Protein AF-A0A6L8E848-F1 (afdb_monomer)

Mean predicted aligned error: 6.97 Å

Structure (mmCIF, N/CA/C/O backbone):
data_AF-A0A6L8E848-F1
#
_entry.id   AF-A0A6L8E848-F1
#
loop_
_atom_site.group_PDB
_atom_site.id
_atom_site.type_symbol
_atom_site.label_atom_id
_atom_site.label_alt_id
_atom_site.label_comp_id
_atom_site.label_asym_id
_atom_site.label_entity_id
_atom_site.label_seq_id
_atom_site.pdbx_PDB_ins_code
_atom_site.Cartn_x
_atom_site.Cartn_y
_atom_site.Cartn_z
_atom_site.occupancy
_atom_site.B_iso_or_equiv
_atom_site.auth_seq_id
_atom_site.auth_comp_id
_atom_site.auth_asym_id
_atom_site.auth_atom_id
_atom_site.pdbx_PDB_model_num
ATOM 1 N N . MET A 1 1 ? 10.007 34.251 -5.064 1.00 36.81 1 MET A N 1
ATOM 2 C CA . MET A 1 1 ? 8.543 34.455 -5.099 1.00 36.81 1 MET A CA 1
ATOM 3 C C . MET A 1 1 ? 8.086 34.410 -3.650 1.00 36.81 1 MET A C 1
ATOM 5 O O . MET A 1 1 ? 8.406 33.433 -2.993 1.00 36.81 1 MET A O 1
ATOM 9 N N . LYS A 1 2 ? 7.537 35.502 -3.109 1.00 34.28 2 LYS A N 1
ATOM 10 C CA . LYS A 1 2 ? 7.170 35.597 -1.685 1.00 34.28 2 LYS A CA 1
ATOM 11 C C . LYS A 1 2 ? 5.889 34.789 -1.448 1.00 34.28 2 LYS A C 1
ATOM 13 O O . LYS A 1 2 ? 4.874 35.119 -2.055 1.00 34.28 2 LYS A O 1
ATOM 18 N N . GLU A 1 3 ? 5.951 33.752 -0.616 1.00 38.53 3 GLU A N 1
ATOM 19 C CA . GLU A 1 3 ? 4.758 33.082 -0.088 1.00 38.53 3 GLU A CA 1
ATOM 20 C C . GLU A 1 3 ? 3.976 34.080 0.772 1.00 38.53 3 GLU A C 1
ATOM 22 O O . GLU A 1 3 ? 4.541 34.763 1.626 1.00 38.53 3 GLU A O 1
ATOM 27 N N . ARG A 1 4 ? 2.682 34.221 0.483 1.00 40.44 4 ARG A N 1
ATOM 28 C CA . ARG A 1 4 ? 1.734 34.913 1.354 1.00 40.44 4 ARG A CA 1
ATOM 29 C C . ARG A 1 4 ? 1.192 33.868 2.321 1.00 40.44 4 ARG A C 1
ATOM 31 O O . ARG A 1 4 ? 0.500 32.959 1.873 1.00 40.44 4 ARG A O 1
ATOM 38 N N . SER A 1 5 ? 1.519 33.993 3.604 1.00 41.81 5 SER A N 1
ATOM 39 C CA . SER A 1 5 ? 0.830 33.256 4.656 1.00 41.81 5 SER A CA 1
ATOM 40 C C . SER A 1 5 ? -0.555 33.872 4.864 1.00 41.81 5 SER A C 1
ATOM 42 O O . SER A 1 5 ? -0.699 35.080 5.056 1.00 41.81 5 SER A O 1
ATOM 44 N N . GLU A 1 6 ? -1.595 33.048 4.755 1.00 49.19 6 GLU A N 1
ATOM 45 C CA . GLU A 1 6 ? -2.942 33.409 5.192 1.00 49.19 6 GLU A CA 1
ATOM 46 C C . GLU A 1 6 ? -3.105 32.932 6.636 1.00 49.19 6 GLU A C 1
ATOM 48 O O . GLU A 1 6 ? -2.953 31.753 6.953 1.00 49.19 6 GLU A O 1
ATOM 53 N N . ILE A 1 7 ? -3.338 33.891 7.530 1.00 41.53 7 ILE A N 1
ATOM 54 C CA . ILE A 1 7 ? -3.380 33.691 8.977 1.00 41.53 7 ILE A CA 1
ATOM 55 C C . ILE A 1 7 ? -4.755 33.110 9.332 1.00 41.53 7 ILE A C 1
ATOM 57 O O . ILE A 1 7 ? -5.768 33.806 9.260 1.00 41.53 7 ILE A O 1
ATOM 61 N N . GLY A 1 8 ? -4.799 31.827 9.698 1.00 43.59 8 GLY A N 1
ATOM 62 C CA . GLY A 1 8 ? -5.998 31.188 10.243 1.00 43.59 8 GLY A CA 1
ATOM 63 C C . GLY A 1 8 ? -6.337 31.705 11.647 1.00 43.59 8 GLY A C 1
ATOM 64 O O . GLY A 1 8 ? -5.464 32.156 12.387 1.00 43.59 8 GLY A O 1
ATOM 65 N N . VAL A 1 9 ? -7.612 31.597 12.033 1.00 50.41 9 VAL A N 1
ATOM 66 C CA . VAL A 1 9 ? -8.251 32.186 13.237 1.00 50.41 9 VAL A CA 1
ATOM 67 C C . VAL A 1 9 ? -7.648 31.730 14.593 1.00 50.41 9 VAL A C 1
ATOM 69 O O . VAL A 1 9 ? -8.060 32.214 15.641 1.00 50.41 9 VAL A O 1
ATOM 72 N N . TYR A 1 10 ? -6.609 30.887 14.599 1.00 52.03 10 TYR A N 1
ATOM 73 C CA . TYR A 1 10 ? -5.884 30.439 15.802 1.00 52.03 10 TYR A CA 1
ATOM 74 C C . TYR A 1 10 ? -4.356 30.655 15.772 1.00 52.03 10 TYR A C 1
ATOM 76 O O . TYR A 1 10 ? -3.646 30.126 16.620 1.00 52.03 10 TYR A O 1
ATOM 84 N N . GLY A 1 11 ? -3.822 31.454 14.841 1.00 47.03 11 GLY A N 1
ATOM 85 C CA . GLY A 1 11 ? -2.427 31.919 14.916 1.00 47.03 11 GLY A CA 1
ATOM 86 C C . GLY A 1 11 ? -1.339 30.864 14.668 1.00 47.03 11 GLY A C 1
ATOM 87 O O . GLY A 1 11 ? -0.171 31.142 14.926 1.00 47.03 11 GLY A O 1
ATOM 88 N N . GLN A 1 12 ? -1.679 29.685 14.142 1.00 54.59 12 GLN A N 1
ATOM 89 C CA . GLN A 1 12 ? -0.697 28.785 13.533 1.00 54.59 12 GLN A CA 1
ATOM 90 C C . GLN A 1 12 ? -0.679 29.006 12.019 1.00 54.59 12 GLN A C 1
ATOM 92 O O . GLN A 1 12 ? -1.714 28.906 11.358 1.00 54.59 12 GLN A O 1
ATOM 97 N N . GLU A 1 13 ? 0.495 29.318 11.467 1.00 58.00 13 GLU A N 1
ATOM 98 C CA . GLU A 1 13 ? 0.706 29.277 10.020 1.00 58.00 13 GLU A CA 1
ATOM 99 C C . GLU A 1 13 ? 0.579 27.819 9.555 1.00 58.00 13 GLU A C 1
ATOM 101 O O . GLU A 1 13 ? 1.427 26.982 9.863 1.00 58.00 13 GLU A O 1
ATOM 106 N N . LEU A 1 14 ? -0.499 27.503 8.831 1.00 64.44 14 LEU A N 1
ATOM 107 C CA . LEU A 1 14 ? -0.654 26.209 8.170 1.00 64.44 14 LEU A CA 1
ATOM 108 C C . LEU A 1 14 ? 0.324 26.155 6.997 1.00 64.44 14 LEU A C 1
ATOM 110 O O . LEU A 1 14 ? 0.123 26.813 5.975 1.00 64.44 14 LEU A O 1
ATOM 114 N N . ASN A 1 15 ? 1.391 25.378 7.147 1.00 74.19 15 ASN A N 1
ATOM 115 C CA . ASN A 1 15 ? 2.318 25.095 6.059 1.00 74.19 15 ASN A CA 1
ATOM 116 C C . ASN A 1 15 ? 1.989 23.732 5.422 1.00 74.19 15 ASN A C 1
ATOM 118 O O . ASN A 1 15 ? 1.151 22.976 5.912 1.00 74.19 15 ASN A O 1
ATOM 122 N N . LYS A 1 16 ? 2.635 23.407 4.298 1.00 76.12 16 LYS A N 1
ATOM 123 C CA . LYS A 1 16 ? 2.377 22.156 3.566 1.00 76.12 16 LYS A CA 1
ATOM 124 C C . LYS A 1 16 ? 2.601 20.903 4.424 1.00 76.12 16 LYS A C 1
ATOM 126 O O . LYS A 1 16 ? 1.888 19.921 4.250 1.00 76.12 16 LYS A O 1
ATOM 131 N N . GLU A 1 17 ? 3.575 20.921 5.329 1.00 81.50 17 GLU A N 1
ATOM 132 C CA . GLU A 1 17 ? 3.859 19.781 6.207 1.00 81.50 17 GLU A CA 1
ATOM 133 C C . GLU A 1 17 ? 2.752 19.583 7.247 1.00 81.50 17 GLU A C 1
ATOM 135 O O . GLU A 1 17 ? 2.444 18.446 7.594 1.00 81.50 17 GLU A O 1
ATOM 140 N N . SER A 1 18 ? 2.097 20.666 7.681 1.00 81.75 18 SER A N 1
ATOM 141 C CA . SER A 1 18 ? 0.935 20.625 8.579 1.00 81.75 18 SER A CA 1
ATOM 142 C C . SER A 1 18 ? -0.294 19.943 7.967 1.00 81.75 18 SER A C 1
ATOM 144 O O . SER A 1 18 ? -1.237 19.646 8.691 1.00 81.75 18 SER A O 1
ATOM 146 N N . LEU A 1 19 ? -0.309 19.717 6.648 1.00 81.69 19 LEU A N 1
ATOM 147 C CA . LEU A 1 19 ? -1.409 19.064 5.931 1.00 81.69 19 LEU A CA 1
ATOM 148 C C . LEU A 1 19 ? -1.176 17.566 5.684 1.00 81.69 19 LEU A C 1
ATOM 150 O O . LEU A 1 19 ? -2.075 16.897 5.173 1.00 81.69 19 LEU A O 1
ATOM 154 N N . LEU A 1 20 ? 0.019 17.052 5.996 1.00 86.81 20 LEU A N 1
ATOM 155 C CA . LEU A 1 20 ? 0.339 15.633 5.867 1.00 86.81 20 LEU A CA 1
ATOM 156 C C . LEU A 1 20 ? -0.092 14.883 7.129 1.00 86.81 20 LEU A C 1
ATOM 158 O O . LEU A 1 20 ? 0.319 15.248 8.235 1.00 86.81 20 LEU A O 1
ATOM 162 N N . ARG A 1 21 ? -0.825 13.778 6.953 1.00 90.25 21 ARG A N 1
ATOM 163 C CA . ARG A 1 21 ? -1.021 12.790 8.027 1.00 90.25 21 ARG A CA 1
ATOM 164 C C . ARG A 1 21 ? 0.320 12.207 8.459 1.00 90.25 21 ARG A C 1
ATOM 166 O O . ARG A 1 21 ? 1.298 12.231 7.704 1.00 90.25 21 ARG A O 1
ATOM 173 N N . HIS A 1 22 ? 0.374 11.617 9.649 1.00 90.75 22 HIS A N 1
ATOM 174 C CA . HIS A 1 22 ? 1.591 10.974 10.143 1.00 90.75 22 HIS A CA 1
ATOM 175 C C . HIS A 1 22 ? 2.123 9.915 9.173 1.00 90.75 22 HIS A C 1
ATOM 177 O O . HIS A 1 22 ? 3.322 9.903 8.883 1.00 90.75 22 HIS A O 1
ATOM 183 N N . CYS A 1 23 ? 1.240 9.094 8.599 1.00 91.81 23 CYS A N 1
ATOM 184 C CA . CYS A 1 23 ? 1.626 8.091 7.611 1.00 91.81 23 CYS A CA 1
ATOM 185 C C . CYS A 1 23 ? 2.136 8.697 6.299 1.00 91.81 23 CYS A C 1
ATOM 187 O O . CYS A 1 23 ? 2.913 8.052 5.609 1.00 91.81 23 CYS A O 1
ATOM 189 N N . GLU A 1 24 ? 1.769 9.925 5.939 1.00 92.19 24 GLU A N 1
ATOM 190 C CA . GLU A 1 24 ? 2.130 10.517 4.647 1.00 92.19 24 GLU A CA 1
ATOM 191 C C . GLU A 1 24 ? 3.543 11.104 4.639 1.00 92.19 24 GLU A C 1
ATOM 193 O O . GLU A 1 24 ? 4.150 11.208 3.573 1.00 92.19 24 GLU A O 1
ATOM 198 N N . LYS A 1 25 ? 4.099 11.436 5.806 1.00 90.69 25 LYS A N 1
ATOM 199 C CA . LYS A 1 25 ? 5.442 12.015 5.939 1.00 90.69 25 LYS A CA 1
ATOM 200 C C . LYS A 1 25 ? 6.527 11.080 5.381 1.00 90.69 25 LYS A C 1
ATOM 202 O O . LYS A 1 25 ? 6.398 9.855 5.375 1.00 90.69 25 LYS A O 1
ATOM 207 N N . ARG A 1 26 ? 7.609 11.677 4.878 1.00 90.06 26 ARG A N 1
ATOM 208 C CA . ARG A 1 26 ? 8.808 10.997 4.371 1.00 90.06 26 ARG A CA 1
ATOM 209 C C . ARG A 1 26 ? 9.358 10.011 5.397 1.00 90.06 26 ARG A C 1
ATOM 211 O O . ARG A 1 26 ? 9.517 10.342 6.569 1.00 90.06 26 ARG A O 1
ATOM 218 N N . THR A 1 27 ? 9.759 8.849 4.899 1.00 88.00 27 THR A N 1
ATOM 219 C CA . THR A 1 27 ? 10.473 7.812 5.649 1.00 88.00 27 THR A CA 1
ATOM 220 C C . THR A 1 27 ? 11.892 7.652 5.094 1.00 88.00 27 THR A C 1
ATOM 222 O O . THR A 1 27 ? 12.275 8.314 4.125 1.00 88.00 27 THR A O 1
ATOM 225 N N . GLU A 1 28 ? 12.696 6.754 5.668 1.00 84.62 28 GLU A N 1
ATOM 226 C CA . GLU A 1 28 ? 14.007 6.407 5.096 1.00 84.62 28 GLU A CA 1
ATOM 227 C C . GLU A 1 28 ? 13.884 5.851 3.661 1.00 84.62 28 GLU A C 1
ATOM 229 O O . GLU A 1 28 ? 14.776 6.014 2.820 1.00 84.62 28 GLU A O 1
ATOM 234 N N . HIS A 1 29 ? 12.761 5.196 3.365 1.00 83.62 29 HIS A N 1
ATOM 235 C CA . HIS A 1 29 ? 12.588 4.415 2.147 1.00 83.62 29 HIS A CA 1
ATOM 236 C C . HIS A 1 29 ? 11.758 5.121 1.074 1.00 83.62 29 HIS A C 1
ATOM 238 O O . HIS A 1 29 ? 11.720 4.654 -0.064 1.00 83.62 29 HIS A O 1
ATOM 244 N N . ARG A 1 30 ? 11.124 6.261 1.380 1.00 87.06 30 ARG A N 1
ATOM 245 C CA . ARG A 1 30 ? 10.352 7.031 0.396 1.00 87.06 30 ARG A CA 1
ATOM 246 C C . ARG A 1 30 ? 10.147 8.493 0.789 1.00 87.06 30 ARG A C 1
ATOM 248 O O . ARG A 1 30 ? 10.173 8.855 1.957 1.00 87.06 30 ARG A O 1
ATOM 255 N N . ASN A 1 31 ? 9.877 9.327 -0.214 1.00 87.69 31 ASN A N 1
ATOM 256 C CA . ASN A 1 31 ? 9.445 10.712 -0.010 1.00 87.69 31 ASN A CA 1
ATOM 257 C C . ASN A 1 31 ? 8.019 10.782 0.569 1.00 87.69 31 ASN A C 1
ATOM 259 O O . ASN A 1 31 ? 7.331 9.758 0.670 1.00 87.69 31 ASN A O 1
ATOM 263 N N . ASP A 1 32 ? 7.576 12.002 0.885 1.00 89.12 32 ASP A N 1
ATOM 264 C CA . ASP A 1 32 ? 6.195 12.274 1.286 1.00 89.12 32 ASP A CA 1
ATOM 265 C C . ASP A 1 32 ? 5.198 11.682 0.275 1.00 89.12 32 ASP A C 1
ATOM 267 O O . ASP A 1 32 ? 5.407 11.730 -0.946 1.00 89.12 32 ASP A O 1
ATOM 271 N N . ALA A 1 33 ? 4.113 11.115 0.792 1.00 88.56 33 ALA A N 1
ATOM 272 C CA . ALA A 1 33 ? 2.948 10.745 0.011 1.00 88.56 33 ALA A CA 1
ATOM 273 C C . ALA A 1 33 ? 2.148 11.994 -0.393 1.00 88.56 33 ALA A C 1
ATOM 275 O O . ALA A 1 33 ? 2.407 13.116 0.052 1.00 88.56 33 ALA A O 1
ATOM 276 N N . CYS A 1 34 ? 1.183 11.818 -1.293 1.00 82.50 34 CYS A N 1
ATOM 277 C CA . CYS A 1 34 ? 0.270 12.904 -1.629 1.00 82.50 34 CYS A CA 1
ATOM 278 C C . CYS A 1 34 ? -0.698 13.148 -0.467 1.00 82.50 34 CYS A C 1
ATOM 280 O O . CYS A 1 34 ? -1.299 12.200 0.022 1.00 82.50 34 CYS A O 1
ATOM 282 N N . MET A 1 35 ? -0.882 14.418 -0.095 1.00 80.00 35 MET A N 1
ATOM 283 C CA . MET A 1 35 ? -1.849 14.830 0.928 1.00 80.00 35 MET A CA 1
ATOM 284 C C . MET A 1 35 ? -3.262 14.385 0.539 1.00 80.00 35 MET A C 1
ATOM 286 O O . MET A 1 35 ? -3.718 14.658 -0.581 1.00 80.00 35 MET A O 1
ATOM 290 N N . LEU A 1 36 ? -3.963 13.749 1.477 1.00 77.56 36 LEU A N 1
ATOM 291 C CA . LEU A 1 36 ? -5.362 13.359 1.305 1.00 77.56 36 LEU A CA 1
ATOM 292 C C . LEU A 1 36 ? -6.312 14.569 1.346 1.00 77.56 36 LEU A C 1
ATOM 294 O O . LEU A 1 36 ? -7.307 14.609 0.619 1.00 77.56 36 LEU A O 1
ATOM 298 N N . PHE A 1 37 ? -5.981 15.583 2.155 1.00 68.56 37 PHE A N 1
ATOM 299 C CA . PHE A 1 37 ? -6.799 16.781 2.339 1.00 68.56 37 PHE A CA 1
ATOM 300 C C . PHE A 1 37 ? -6.635 17.775 1.178 1.00 68.56 37 PHE A C 1
ATOM 302 O O . PHE A 1 37 ? -5.543 18.234 0.839 1.00 68.56 37 PHE A O 1
ATOM 309 N N . TRP A 1 38 ? -7.760 18.113 0.547 1.00 59.78 38 TRP A N 1
ATOM 310 C CA . TRP A 1 38 ? -7.825 18.983 -0.625 1.00 59.78 38 TRP A CA 1
ATOM 311 C C . TRP A 1 38 ? -7.730 20.462 -0.224 1.00 59.78 38 TRP A C 1
ATOM 313 O O . TRP A 1 38 ? -8.716 21.054 0.204 1.00 59.78 38 TRP A O 1
ATOM 323 N N . THR A 1 39 ? -6.572 21.091 -0.455 1.00 60.31 39 THR A N 1
ATOM 324 C CA . THR A 1 39 ? -6.419 22.559 -0.327 1.00 60.31 39 THR A CA 1
ATOM 325 C C . THR A 1 39 ? -5.795 23.252 -1.554 1.00 60.31 39 THR A C 1
ATOM 327 O O . THR A 1 39 ? -6.034 24.436 -1.762 1.00 60.31 39 THR A O 1
ATOM 330 N N . LEU A 1 40 ? -5.054 22.548 -2.431 1.00 51.31 40 LEU A N 1
ATOM 331 C CA . LEU A 1 40 ? -4.248 23.159 -3.520 1.00 51.31 40 LEU A CA 1
ATOM 332 C C . LEU A 1 40 ? -4.264 22.410 -4.887 1.00 51.31 40 LEU A C 1
ATOM 334 O O . LEU A 1 40 ? -3.406 21.564 -5.139 1.00 51.31 40 LEU A O 1
ATOM 338 N N . GLY A 1 41 ? -5.208 22.723 -5.788 1.00 57.28 41 GLY A N 1
ATOM 339 C CA . GLY A 1 41 ? -5.125 22.417 -7.239 1.00 57.28 41 GLY A CA 1
ATOM 340 C C . GLY A 1 41 ? -5.108 20.940 -7.706 1.00 57.28 41 GLY A C 1
ATOM 341 O O . GLY A 1 41 ? -5.169 20.006 -6.925 1.00 57.28 41 GLY A O 1
ATOM 342 N N . GLY A 1 42 ? -5.057 20.706 -9.026 1.00 49.50 42 GLY A N 1
ATOM 343 C CA . GLY A 1 42 ? -5.380 19.423 -9.694 1.00 49.50 42 GLY A CA 1
ATOM 344 C C . GLY A 1 42 ? -4.429 18.218 -9.535 1.00 49.50 42 GLY A C 1
ATOM 345 O O . GLY A 1 42 ? -4.619 17.234 -10.240 1.00 49.50 42 GLY A O 1
ATOM 346 N N . ASN A 1 43 ? -3.439 18.254 -8.638 1.00 54.50 43 ASN A N 1
ATOM 347 C CA . ASN A 1 43 ? -2.482 17.153 -8.398 1.00 54.50 43 ASN A CA 1
ATOM 348 C C . ASN A 1 43 ? -2.863 16.309 -7.163 1.00 54.50 43 ASN A C 1
ATOM 350 O O . ASN A 1 43 ? -2.022 16.015 -6.315 1.00 54.50 43 ASN A O 1
ATOM 354 N N . GLN A 1 44 ? -4.145 15.976 -7.007 1.00 60.50 44 GLN A N 1
ATOM 355 C CA . GLN A 1 44 ? -4.673 15.548 -5.711 1.00 60.50 44 GLN A CA 1
ATOM 356 C C . GLN A 1 44 ? -5.418 14.225 -5.749 1.00 60.50 44 GLN A C 1
ATOM 358 O O . GLN A 1 44 ? -6.492 14.108 -6.340 1.00 60.50 44 GLN A O 1
ATOM 363 N N . VAL A 1 45 ? -4.883 13.275 -4.983 1.00 67.81 45 VAL A N 1
ATOM 364 C CA . VAL A 1 45 ? -5.564 12.038 -4.594 1.00 67.81 45 VAL A CA 1
ATOM 365 C C . VAL A 1 45 ? -6.859 12.312 -3.827 1.00 67.81 45 VAL A C 1
ATOM 367 O O . VAL A 1 45 ? -7.771 11.502 -3.913 1.00 67.81 45 VAL A O 1
ATOM 370 N N . GLY A 1 46 ? -7.000 13.471 -3.169 1.00 75.56 46 GLY A N 1
ATOM 371 C CA . GLY A 1 46 ? -8.184 13.829 -2.379 1.00 75.56 46 GLY A CA 1
ATOM 372 C C . GLY A 1 46 ? -9.512 13.770 -3.146 1.00 75.56 46 GLY A C 1
ATOM 373 O O . GLY A 1 46 ? -10.506 13.297 -2.604 1.00 75.56 46 GLY A O 1
ATOM 374 N N . LYS A 1 47 ? -9.552 14.156 -4.433 1.00 78.56 47 LYS A N 1
ATOM 375 C CA . LYS A 1 47 ? -10.777 14.005 -5.249 1.00 78.56 47 LYS A CA 1
ATOM 376 C C . LYS A 1 47 ? -11.119 12.540 -5.505 1.00 78.56 47 LYS A C 1
ATOM 378 O O . LYS A 1 47 ? -12.280 12.157 -5.382 1.00 78.56 47 LYS A O 1
ATOM 383 N N . SER A 1 48 ? -10.115 11.734 -5.846 1.00 80.50 48 SER A N 1
ATOM 384 C CA . SER A 1 48 ? -10.285 10.295 -6.056 1.00 80.50 48 SER A CA 1
ATOM 385 C C . SER A 1 48 ? -10.655 9.582 -4.757 1.00 80.50 48 SER A C 1
ATOM 387 O O . SER A 1 48 ? -11.530 8.724 -4.781 1.00 80.50 48 SER A O 1
ATOM 389 N N . ALA A 1 49 ? -10.071 9.986 -3.626 1.00 85.81 49 ALA A N 1
ATOM 390 C CA . ALA A 1 49 ? -10.404 9.480 -2.300 1.00 85.81 49 ALA A CA 1
ATOM 391 C C . ALA A 1 49 ? -11.857 9.804 -1.935 1.00 85.81 49 ALA A C 1
ATOM 393 O O . ALA A 1 49 ? -12.616 8.889 -1.649 1.00 85.81 49 ALA A O 1
ATOM 394 N N . ILE A 1 50 ? -12.293 11.066 -2.072 1.00 86.31 50 ILE A N 1
ATOM 395 C CA . ILE A 1 50 ? -13.698 11.458 -1.857 1.00 86.31 50 ILE A CA 1
ATOM 396 C C . ILE A 1 50 ? -14.636 10.650 -2.759 1.00 86.31 50 ILE A C 1
ATOM 398 O O . ILE A 1 50 ? -15.700 10.223 -2.313 1.00 86.31 50 ILE A O 1
ATOM 402 N N . ASN A 1 51 ? -14.264 10.441 -4.024 1.00 88.31 51 ASN A N 1
ATOM 403 C CA . ASN A 1 51 ? -15.056 9.630 -4.942 1.00 88.31 51 ASN A CA 1
ATOM 404 C C . ASN A 1 51 ? -15.122 8.159 -4.497 1.00 88.31 51 ASN A C 1
ATOM 406 O O . ASN A 1 51 ? -16.201 7.575 -4.524 1.00 88.31 51 ASN A O 1
ATOM 410 N N . GLY A 1 52 ? -14.002 7.574 -4.067 1.00 90.50 52 GLY A N 1
ATOM 411 C CA . GLY A 1 52 ? -13.951 6.221 -3.513 1.00 90.50 52 GLY A CA 1
ATOM 412 C C . GLY A 1 52 ? -14.793 6.096 -2.245 1.00 90.50 52 GLY A C 1
ATOM 413 O O . GLY A 1 52 ? -15.602 5.186 -2.127 1.00 90.50 52 GLY A O 1
ATOM 414 N N . TRP A 1 53 ? -14.710 7.062 -1.335 1.00 91.75 53 TRP A N 1
ATOM 415 C CA . TRP A 1 53 ? -15.526 7.076 -0.126 1.00 91.75 53 TRP A CA 1
ATOM 416 C C . TRP A 1 53 ? -17.013 7.159 -0.448 1.00 91.75 53 TRP A C 1
ATOM 418 O O . TRP A 1 53 ? -17.778 6.321 0.006 1.00 91.75 53 TRP A O 1
ATOM 428 N N . LYS A 1 54 ? -17.428 8.122 -1.276 1.00 94.19 54 LYS A N 1
ATOM 429 C CA . LYS A 1 54 ? -18.847 8.340 -1.591 1.00 94.19 54 LYS A CA 1
ATOM 430 C C . LYS A 1 54 ? -19.489 7.199 -2.367 1.00 94.19 54 LYS A C 1
ATOM 432 O O . LYS A 1 54 ? -20.668 6.942 -2.160 1.00 94.19 54 LYS A O 1
ATOM 437 N N . ASN A 1 55 ? -18.746 6.562 -3.268 1.00 95.50 55 ASN A N 1
ATOM 438 C CA . ASN A 1 55 ? -19.321 5.594 -4.202 1.00 95.50 55 ASN A CA 1
ATOM 439 C C . ASN A 1 55 ? -18.936 4.140 -3.901 1.00 95.50 55 ASN A C 1
ATOM 441 O O . ASN A 1 55 ? -19.536 3.245 -4.485 1.00 95.50 55 ASN A O 1
ATOM 445 N N . VAL A 1 56 ? -17.950 3.895 -3.031 1.00 92.94 56 VAL A N 1
ATOM 446 C CA . VAL A 1 56 ? -17.497 2.542 -2.666 1.00 92.94 56 VAL A CA 1
ATOM 447 C C . VAL A 1 56 ? -17.631 2.301 -1.167 1.00 92.94 56 VAL A C 1
ATOM 449 O O . VAL A 1 56 ? -18.281 1.337 -0.790 1.00 92.94 56 VAL A O 1
ATOM 452 N N . LEU A 1 57 ? -17.072 3.159 -0.304 1.00 94.69 57 LEU A N 1
ATOM 453 C CA . LEU A 1 57 ? -17.057 2.870 1.141 1.00 94.69 57 LEU A CA 1
ATOM 454 C C . LEU A 1 57 ? -18.396 3.164 1.820 1.00 94.69 57 LEU A C 1
ATOM 456 O O . LEU A 1 57 ? -19.000 2.266 2.384 1.00 94.69 57 LEU A O 1
ATOM 460 N N . ILE A 1 58 ? -18.889 4.403 1.726 1.00 96.06 58 ILE A N 1
ATOM 461 C CA . ILE A 1 58 ? -20.124 4.853 2.388 1.00 96.06 58 ILE A CA 1
ATOM 462 C C . ILE A 1 58 ? -21.332 3.974 2.028 1.00 96.06 58 ILE A C 1
ATOM 464 O O . ILE A 1 58 ? -22.071 3.622 2.943 1.00 96.06 58 ILE A O 1
ATOM 468 N N . PRO A 1 59 ? -21.553 3.577 0.757 1.00 97.44 59 PRO A N 1
ATOM 469 C CA . PRO A 1 59 ? -22.688 2.719 0.420 1.00 97.44 59 PRO A CA 1
ATOM 470 C C . PRO A 1 59 ? -22.646 1.327 1.063 1.00 97.44 59 PRO A C 1
ATOM 472 O O . PRO A 1 59 ? -23.690 0.696 1.153 1.00 97.44 59 PRO A O 1
ATOM 475 N N . ASN A 1 60 ? -21.468 0.858 1.485 1.00 96.44 60 ASN A N 1
ATOM 476 C CA . ASN A 1 60 ? -21.251 -0.487 2.022 1.00 96.44 60 ASN A CA 1
ATOM 477 C C . ASN A 1 60 ? -20.706 -0.450 3.462 1.00 96.44 60 ASN A C 1
ATOM 479 O O . ASN A 1 60 ? -20.149 -1.441 3.922 1.00 96.44 60 ASN A O 1
ATOM 483 N N . ILE A 1 61 ? -20.817 0.689 4.159 1.00 95.19 61 ILE A N 1
ATOM 484 C CA . ILE A 1 61 ? -20.119 0.948 5.431 1.00 95.19 61 ILE A CA 1
ATOM 485 C C . ILE A 1 61 ? -20.487 -0.046 6.539 1.00 95.19 61 ILE A C 1
ATOM 487 O O . ILE A 1 61 ? -19.651 -0.349 7.378 1.00 95.19 61 ILE A O 1
ATOM 491 N N . ASP A 1 62 ? -21.705 -0.590 6.502 1.00 94.19 62 ASP A N 1
ATOM 492 C CA . ASP A 1 62 ? -22.186 -1.579 7.471 1.00 94.19 62 ASP A CA 1
ATOM 493 C C . ASP A 1 62 ? -21.790 -3.028 7.102 1.00 94.19 62 ASP A C 1
ATOM 495 O O . ASP A 1 62 ? -21.973 -3.945 7.901 1.00 94.19 62 ASP A O 1
ATOM 499 N N . GLU A 1 63 ? -21.261 -3.259 5.893 1.00 94.94 63 GLU A N 1
ATOM 500 C CA . GLU A 1 63 ? -20.923 -4.592 5.359 1.00 94.94 63 GLU A CA 1
ATOM 501 C C . GLU A 1 63 ? -19.409 -4.852 5.265 1.00 94.94 63 GLU A C 1
ATOM 503 O O . GLU A 1 63 ? -18.975 -5.996 5.099 1.00 94.94 63 GLU A O 1
ATOM 508 N N . ILE A 1 64 ? -18.591 -3.804 5.372 1.00 97.19 64 ILE A N 1
ATOM 509 C CA . ILE A 1 64 ? -17.130 -3.870 5.259 1.00 97.19 64 ILE A CA 1
ATOM 510 C C . ILE A 1 64 ? -16.468 -3.520 6.591 1.00 97.19 64 ILE A C 1
ATOM 512 O O . ILE A 1 64 ? -16.989 -2.720 7.355 1.00 97.19 64 ILE A O 1
ATOM 516 N N . GLY A 1 65 ? -15.296 -4.095 6.849 1.00 97.62 65 GLY A N 1
ATOM 517 C CA . GLY A 1 65 ? -14.397 -3.619 7.900 1.00 97.62 65 GLY A CA 1
ATOM 518 C C . GLY A 1 65 ? -13.399 -2.624 7.316 1.00 97.62 65 GLY A C 1
ATOM 519 O O . GLY A 1 65 ? -12.756 -2.916 6.305 1.00 97.62 65 GLY A O 1
ATOM 520 N N . ILE A 1 66 ? -13.243 -1.453 7.922 1.00 97.12 66 ILE A N 1
ATOM 521 C CA . ILE A 1 66 ? -12.287 -0.435 7.484 1.00 97.12 66 ILE A CA 1
ATOM 522 C C . ILE A 1 66 ? -11.107 -0.405 8.447 1.00 97.12 66 ILE A C 1
ATOM 524 O O . ILE A 1 66 ? -11.172 0.105 9.564 1.00 97.12 66 ILE A O 1
ATOM 528 N N . TRP A 1 67 ? -9.972 -0.903 7.975 1.00 97.31 67 TRP A N 1
ATOM 529 C CA . TRP A 1 67 ? -8.725 -0.839 8.719 1.00 97.31 67 TRP A CA 1
ATOM 530 C C . TRP A 1 67 ? -8.083 0.559 8.604 1.00 97.31 67 TRP A C 1
ATOM 532 O O . TRP A 1 67 ? -8.054 1.120 7.502 1.00 97.31 67 TRP A O 1
ATOM 542 N N . PRO A 1 68 ? -7.513 1.131 9.684 1.00 96.31 68 PRO A N 1
ATOM 543 C CA . PRO A 1 68 ? -7.414 0.607 11.055 1.00 96.31 68 PRO A CA 1
ATOM 544 C C . PRO A 1 68 ? -8.527 1.108 12.001 1.00 96.31 68 PRO A C 1
ATOM 546 O O . PRO A 1 68 ? -8.365 1.060 13.218 1.00 96.31 68 PRO A O 1
ATOM 549 N N . PHE A 1 69 ? -9.618 1.660 11.468 1.00 95.81 69 PHE A N 1
ATOM 550 C CA . PHE A 1 69 ? -10.659 2.324 12.262 1.00 95.81 69 PHE A CA 1
ATOM 551 C C . PHE A 1 69 ? -11.522 1.332 13.046 1.00 95.81 69 PHE A C 1
ATOM 553 O O . PHE A 1 69 ? -11.827 1.566 14.213 1.00 95.81 69 PHE A O 1
ATOM 560 N N . ASP A 1 70 ? -11.849 0.200 12.426 1.00 96.00 70 ASP A N 1
ATOM 561 C CA . ASP A 1 70 ? -12.713 -0.829 13.013 1.00 96.00 70 ASP A CA 1
ATOM 562 C C . ASP A 1 70 ? -11.929 -1.893 13.810 1.00 96.00 70 ASP A C 1
ATOM 564 O O . ASP A 1 70 ? -12.507 -2.855 14.311 1.00 96.00 70 ASP A O 1
ATOM 568 N N . GLY A 1 71 ? -10.609 -1.726 13.950 1.00 95.19 71 GLY A N 1
ATOM 569 C CA . GLY A 1 71 ? -9.735 -2.618 14.715 1.00 95.19 71 GLY A CA 1
ATOM 570 C C . GLY A 1 71 ? -8.490 -3.074 13.953 1.00 95.19 71 GLY A C 1
ATOM 571 O O . GLY A 1 71 ? -8.200 -2.621 12.842 1.00 95.19 71 GLY A O 1
ATOM 572 N N . ASN A 1 72 ? -7.736 -3.982 14.578 1.00 95.31 72 ASN A N 1
ATOM 573 C CA . ASN A 1 72 ? -6.591 -4.637 13.941 1.00 95.31 72 ASN A CA 1
ATOM 574 C C . ASN A 1 72 ? -7.057 -5.689 12.919 1.00 95.31 72 ASN A C 1
ATOM 576 O O . ASN A 1 72 ? -8.198 -6.151 12.952 1.00 95.31 72 ASN A O 1
ATOM 580 N N . LEU A 1 73 ? -6.170 -6.113 12.017 1.00 96.38 73 LEU A N 1
ATOM 581 C CA . LEU A 1 73 ? -6.516 -7.082 10.977 1.00 96.38 73 LEU A CA 1
ATOM 582 C C . LEU A 1 73 ? -7.026 -8.422 11.527 1.00 96.38 73 LEU A C 1
ATOM 584 O O . LEU A 1 73 ? -7.900 -9.018 10.906 1.00 96.38 73 LEU A O 1
ATOM 588 N N . ALA A 1 74 ? -6.521 -8.906 12.667 1.00 94.94 74 ALA A N 1
ATOM 589 C CA . ALA A 1 74 ? -6.965 -10.183 13.232 1.00 94.94 74 ALA A CA 1
ATOM 590 C C . ALA A 1 74 ? -8.437 -10.130 13.681 1.00 94.94 74 ALA A C 1
ATOM 592 O O . ALA A 1 74 ? -9.211 -11.052 13.395 1.00 94.94 74 ALA A O 1
ATOM 593 N N . ASP A 1 75 ? -8.834 -9.027 14.316 1.00 95.31 75 ASP A N 1
ATOM 594 C CA . ASP A 1 75 ? -10.223 -8.761 14.684 1.00 95.31 75 ASP A CA 1
ATOM 595 C C . ASP A 1 75 ? -11.088 -8.615 13.427 1.00 95.31 75 ASP A C 1
ATOM 597 O O . ASP A 1 75 ? -12.163 -9.211 13.335 1.00 95.31 75 ASP A O 1
ATOM 601 N N . LEU A 1 76 ? -10.602 -7.892 12.416 1.00 97.12 76 LEU A N 1
ATOM 602 C CA . LEU A 1 76 ? -11.353 -7.673 11.182 1.00 97.12 76 LEU A CA 1
ATOM 603 C C . LEU A 1 76 ? -11.570 -8.965 10.385 1.00 97.12 76 LEU A C 1
ATOM 605 O O . LEU A 1 76 ? -12.689 -9.211 9.938 1.00 97.12 76 LEU A O 1
ATOM 609 N N . PHE A 1 77 ? -10.556 -9.828 10.259 1.00 95.88 77 PHE A N 1
ATOM 610 C CA . PHE A 1 77 ? -10.689 -11.126 9.581 1.00 95.88 77 PHE A CA 1
ATOM 611 C C . PHE A 1 77 ? -11.707 -12.047 10.254 1.00 95.88 77 PHE A C 1
ATOM 613 O O . PHE A 1 77 ? -12.296 -12.900 9.591 1.00 95.88 77 PHE A O 1
ATOM 620 N N . SER A 1 78 ? -11.914 -11.886 11.561 1.00 95.69 78 SER A N 1
ATOM 621 C CA . SER A 1 78 ? -12.864 -12.698 12.321 1.00 95.69 78 SER A CA 1
ATOM 622 C C . SER A 1 78 ? -14.310 -12.219 12.165 1.00 95.69 78 SER A C 1
ATOM 624 O O . SER A 1 78 ? -15.231 -13.015 12.336 1.00 95.69 78 SER A O 1
ATOM 626 N N . ASN A 1 79 ? -14.511 -10.937 11.847 1.00 95.56 79 ASN A N 1
ATOM 627 C CA . ASN A 1 79 ? -15.818 -10.280 11.934 1.00 95.56 79 ASN A CA 1
ATOM 628 C C . ASN A 1 79 ? -16.353 -9.757 10.593 1.00 95.56 79 ASN A C 1
ATOM 630 O O . ASN A 1 79 ? -17.550 -9.497 10.487 1.00 95.56 79 ASN A O 1
ATOM 634 N N . HIS A 1 80 ? -15.509 -9.626 9.567 1.00 96.56 80 HIS A N 1
ATOM 635 C CA . HIS A 1 80 ? -15.892 -9.055 8.278 1.00 96.56 80 HIS A CA 1
ATOM 636 C C . HIS A 1 80 ? -15.495 -9.956 7.108 1.00 96.56 80 HIS A C 1
ATOM 638 O O . HIS A 1 80 ? -14.395 -10.502 7.048 1.00 96.56 80 HIS A O 1
ATOM 644 N N . HIS A 1 81 ? -16.386 -10.062 6.120 1.00 94.44 81 HIS A N 1
ATOM 645 C CA . HIS A 1 81 ? -16.114 -10.783 4.871 1.00 94.44 81 HI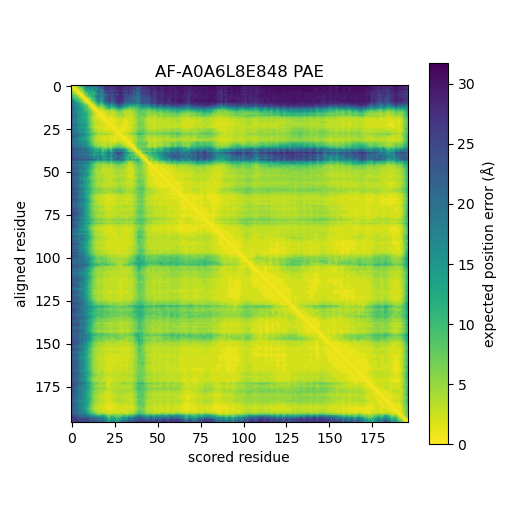S A CA 1
ATOM 646 C C . HIS A 1 81 ? -15.291 -9.964 3.871 1.00 94.44 81 HIS A C 1
ATOM 648 O O . HIS A 1 81 ? -14.632 -10.530 3.000 1.00 94.44 81 HIS A O 1
ATOM 654 N N . CYS A 1 82 ? -15.334 -8.636 3.979 1.00 96.69 82 CYS A N 1
ATOM 655 C CA . CYS A 1 82 ? -14.573 -7.719 3.147 1.00 96.69 82 CYS A CA 1
ATOM 656 C C . CYS A 1 82 ? -13.902 -6.680 4.040 1.00 96.69 82 CYS A C 1
ATOM 658 O O . CYS A 1 82 ? -14.554 -6.075 4.889 1.00 96.69 82 CYS A O 1
ATOM 660 N N . ILE A 1 83 ? -12.601 -6.486 3.843 1.00 97.38 83 ILE A N 1
ATOM 661 C CA . ILE A 1 83 ? -11.800 -5.525 4.595 1.00 97.38 83 ILE A CA 1
ATOM 662 C C . ILE A 1 83 ? -11.179 -4.552 3.605 1.00 97.38 83 ILE A C 1
ATOM 664 O O . ILE A 1 83 ? -10.603 -4.960 2.594 1.00 97.38 83 ILE A O 1
ATOM 668 N N . VAL A 1 84 ? -11.281 -3.265 3.910 1.00 96.81 84 VAL A N 1
ATOM 669 C CA . VAL A 1 84 ? -10.659 -2.194 3.140 1.00 96.81 84 VAL A CA 1
ATOM 670 C C . VAL A 1 84 ? -9.516 -1.604 3.951 1.00 96.81 84 VAL A C 1
ATOM 672 O O . VAL A 1 84 ? -9.692 -1.224 5.105 1.00 96.81 84 VAL A O 1
ATOM 675 N N . ALA A 1 85 ? -8.349 -1.495 3.322 1.00 96.00 85 ALA A N 1
ATOM 676 C CA . ALA A 1 85 ? -7.164 -0.873 3.895 1.00 96.00 85 ALA A CA 1
ATOM 677 C C . ALA A 1 85 ? -6.509 0.067 2.875 1.00 96.00 85 ALA A C 1
ATOM 679 O O . ALA A 1 85 ? -6.541 -0.178 1.664 1.00 96.00 85 ALA A O 1
ATOM 680 N N . GLU A 1 86 ? -5.896 1.146 3.359 1.00 93.94 86 GLU A N 1
ATOM 681 C CA . GLU A 1 86 ? -5.145 2.066 2.508 1.00 93.94 86 GLU A CA 1
ATOM 682 C C . GLU A 1 86 ? -3.799 1.451 2.100 1.00 93.94 86 GLU A C 1
ATOM 684 O O . GLU A 1 86 ? -3.048 0.935 2.928 1.00 93.94 86 GLU A O 1
ATOM 689 N N . THR A 1 87 ? -3.459 1.552 0.814 1.00 93.12 87 THR A N 1
ATOM 690 C CA . THR A 1 87 ? -2.144 1.168 0.289 1.00 93.12 87 THR A CA 1
ATOM 691 C C . THR A 1 87 ? -1.515 2.338 -0.457 1.00 93.12 87 THR A C 1
ATOM 693 O O . THR A 1 87 ? -2.207 3.155 -1.068 1.00 93.12 87 THR A O 1
ATOM 696 N N . TYR A 1 88 ? -0.184 2.420 -0.431 1.00 92.00 88 TYR A N 1
ATOM 697 C CA . TYR A 1 88 ? 0.556 3.456 -1.141 1.00 92.00 88 TYR A CA 1
ATOM 698 C C . TYR A 1 88 ? 1.671 2.836 -1.990 1.00 92.00 88 TYR A C 1
ATOM 700 O O . TYR A 1 88 ? 2.552 2.177 -1.432 1.00 92.00 88 TYR A O 1
ATOM 708 N N . PRO A 1 89 ? 1.713 3.074 -3.319 1.00 91.00 89 PRO A N 1
ATOM 709 C CA . PRO A 1 89 ? 2.725 2.470 -4.185 1.00 91.00 89 PRO A CA 1
ATOM 710 C C . PRO A 1 89 ? 4.161 2.777 -3.755 1.00 91.00 89 PRO A C 1
ATOM 712 O O . PRO A 1 89 ? 5.027 1.916 -3.849 1.00 91.00 89 PRO A O 1
ATOM 715 N N . GLY A 1 90 ? 4.418 3.983 -3.234 1.00 91.44 90 GLY A N 1
ATOM 716 C CA . GLY A 1 90 ? 5.741 4.344 -2.723 1.00 91.44 90 GLY A CA 1
ATOM 717 C C . GLY A 1 90 ? 6.204 3.450 -1.570 1.00 91.44 90 GLY A C 1
ATOM 718 O O . GLY A 1 90 ? 7.383 3.108 -1.517 1.00 91.44 90 GLY A O 1
ATOM 719 N N . GLU A 1 91 ? 5.282 3.051 -0.692 1.00 93.50 91 GLU A N 1
ATOM 720 C CA . GLU A 1 91 ? 5.558 2.112 0.400 1.00 93.50 91 GLU A CA 1
ATOM 721 C C . GLU A 1 91 ? 5.690 0.681 -0.137 1.00 93.50 91 GLU A C 1
ATOM 723 O O . GLU A 1 91 ? 6.652 -0.022 0.167 1.00 93.50 91 GLU A O 1
ATOM 728 N N . ALA A 1 92 ? 4.792 0.285 -1.042 1.00 95.69 92 ALA A N 1
ATOM 729 C CA . ALA A 1 92 ? 4.820 -1.031 -1.667 1.00 95.69 92 ALA A CA 1
ATOM 730 C C . ALA A 1 92 ? 6.150 -1.316 -2.386 1.00 95.69 92 ALA A C 1
ATOM 732 O O . ALA A 1 92 ? 6.709 -2.401 -2.249 1.00 95.69 92 ALA A O 1
ATOM 733 N N . TYR A 1 93 ? 6.717 -0.340 -3.102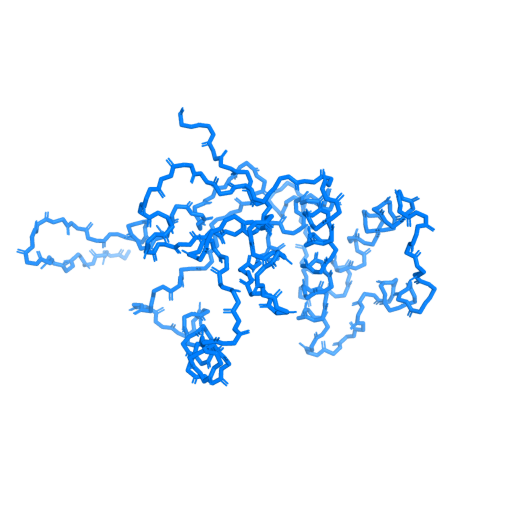 1.00 95.69 93 TYR A N 1
ATOM 734 C CA . TYR A 1 93 ? 8.026 -0.515 -3.739 1.00 95.69 93 TYR A CA 1
ATOM 735 C C . TYR A 1 93 ? 9.131 -0.820 -2.723 1.00 95.69 93 TYR A C 1
ATOM 737 O O . TYR A 1 93 ? 9.969 -1.683 -2.980 1.00 95.69 93 TYR A O 1
ATOM 745 N N . SER A 1 94 ? 9.117 -0.134 -1.576 1.00 93.88 94 SER A N 1
ATOM 746 C CA . SER A 1 94 ? 10.067 -0.364 -0.485 1.00 93.88 94 SER A CA 1
ATOM 747 C C . SER A 1 94 ? 9.945 -1.790 0.057 1.00 93.88 94 SER A C 1
ATOM 749 O O . SER A 1 94 ? 10.949 -2.490 0.181 1.00 93.88 94 SER A O 1
ATOM 751 N N . HIS A 1 95 ? 8.718 -2.269 0.285 1.00 95.06 95 HIS A N 1
ATOM 752 C CA . HIS A 1 95 ? 8.468 -3.639 0.745 1.00 95.06 95 HIS A CA 1
ATOM 753 C C . HIS A 1 95 ? 8.985 -4.704 -0.227 1.00 95.06 95 HIS A C 1
ATOM 755 O O . HIS A 1 95 ? 9.480 -5.742 0.208 1.00 95.06 95 HIS A O 1
ATOM 761 N N . LEU A 1 96 ? 8.927 -4.422 -1.530 1.00 95.94 96 LEU A N 1
ATOM 762 C CA . LEU A 1 96 ? 9.450 -5.287 -2.591 1.00 95.94 96 LEU A CA 1
ATOM 763 C C . LEU A 1 96 ? 10.971 -5.151 -2.795 1.00 95.94 96 LEU A C 1
ATOM 765 O O . LEU A 1 96 ? 11.533 -5.797 -3.676 1.00 95.94 96 LEU A O 1
ATOM 769 N N . GLY A 1 97 ? 11.652 -4.307 -2.012 1.00 94.75 97 GLY A N 1
ATOM 770 C CA . GLY A 1 97 ? 13.092 -4.067 -2.119 1.00 94.75 97 GLY A CA 1
ATOM 771 C C . GLY A 1 97 ? 13.501 -3.217 -3.325 1.00 94.75 97 GLY A C 1
ATOM 772 O O . GLY A 1 97 ? 14.690 -3.125 -3.636 1.00 94.75 97 GLY A O 1
ATOM 773 N N . ILE A 1 98 ? 12.545 -2.584 -4.012 1.00 95.81 98 ILE A N 1
ATOM 774 C CA . ILE A 1 98 ? 12.833 -1.690 -5.133 1.00 95.81 98 ILE A CA 1
ATOM 775 C C . ILE A 1 98 ? 13.487 -0.418 -4.569 1.00 95.81 98 ILE A C 1
ATOM 777 O O . ILE A 1 98 ? 12.929 0.229 -3.679 1.00 95.81 98 ILE A O 1
ATOM 781 N N . PRO A 1 99 ? 14.657 -0.007 -5.087 1.00 92.38 99 PRO A N 1
ATOM 782 C CA . PRO A 1 99 ? 15.391 1.124 -4.546 1.00 92.38 99 PRO A CA 1
ATOM 783 C C . PRO A 1 99 ? 14.602 2.428 -4.726 1.00 92.38 99 PRO A C 1
ATOM 785 O O . PRO A 1 99 ? 13.980 2.647 -5.776 1.00 92.38 99 PRO A O 1
ATOM 788 N N . PRO A 1 100 ? 14.663 3.348 -3.751 1.00 87.56 100 PRO A N 1
ATOM 789 C CA . PRO A 1 100 ? 13.969 4.615 -3.867 1.00 87.56 100 PRO A CA 1
ATOM 790 C C . PRO A 1 100 ? 14.584 5.468 -4.980 1.00 87.56 100 PRO A C 1
ATOM 792 O O . PRO A 1 100 ? 15.794 5.453 -5.224 1.00 87.56 100 PRO A O 1
ATOM 795 N N . LYS A 1 101 ? 13.735 6.249 -5.656 1.00 84.88 101 LYS A N 1
ATOM 796 C CA . LYS A 1 101 ? 14.097 7.016 -6.864 1.00 84.88 101 LYS A CA 1
ATOM 797 C C . LYS A 1 101 ? 15.210 8.047 -6.642 1.00 84.88 101 LYS A C 1
ATOM 799 O O . LYS A 1 101 ? 15.864 8.446 -7.600 1.00 84.88 101 LYS A O 1
ATOM 804 N N . ASN A 1 102 ? 15.406 8.495 -5.400 1.00 80.81 102 ASN A N 1
ATOM 805 C CA . ASN A 1 102 ? 16.487 9.402 -5.009 1.00 80.81 102 ASN A CA 1
ATOM 806 C C . ASN A 1 102 ? 17.853 8.700 -4.895 1.00 80.81 102 ASN A C 1
ATOM 808 O O . ASN A 1 102 ? 18.870 9.370 -5.033 1.00 80.81 102 ASN A O 1
ATOM 812 N N . LYS A 1 103 ? 17.888 7.380 -4.660 1.00 84.31 103 LYS A N 1
ATOM 813 C CA . LYS A 1 103 ? 19.119 6.573 -4.635 1.00 84.31 103 LYS A CA 1
ATOM 814 C C . LYS A 1 103 ? 19.448 6.027 -6.022 1.00 84.31 103 LYS A C 1
ATOM 816 O O . LYS A 1 103 ? 20.595 6.100 -6.451 1.00 84.31 103 LYS A O 1
ATOM 821 N N . ILE A 1 104 ? 18.447 5.497 -6.730 1.00 87.19 104 ILE A N 1
ATOM 822 C CA . ILE A 1 104 ? 18.609 4.963 -8.089 1.00 87.19 104 ILE A CA 1
ATOM 823 C C . ILE A 1 104 ? 17.526 5.564 -8.993 1.00 87.19 104 ILE A C 1
ATOM 825 O O . ILE A 1 104 ? 16.344 5.293 -8.780 1.00 87.19 104 ILE A O 1
ATOM 829 N N . PRO A 1 105 ? 17.886 6.370 -10.012 1.00 87.94 105 PRO A N 1
ATOM 830 C CA . PRO A 1 105 ? 16.901 6.996 -10.885 1.00 87.94 105 PRO A CA 1
ATOM 831 C C . PRO A 1 105 ? 16.146 5.979 -11.751 1.00 87.94 105 PRO A C 1
ATOM 833 O O . PRO A 1 105 ? 16.690 5.397 -12.688 1.00 87.94 105 PRO A O 1
ATOM 836 N N . TRP A 1 106 ? 14.848 5.831 -11.499 1.00 93.31 106 TRP A N 1
ATOM 837 C CA . TRP A 1 106 ? 13.913 5.120 -12.370 1.00 93.31 106 TRP A CA 1
ATOM 838 C C . TRP A 1 106 ? 12.545 5.813 -12.354 1.00 93.31 106 TRP A C 1
ATOM 840 O O . TRP A 1 106 ? 12.233 6.619 -11.474 1.00 93.31 106 TRP A O 1
ATOM 850 N N . SER A 1 107 ? 11.712 5.536 -13.358 1.00 92.38 107 SER A N 1
ATOM 851 C CA . SER A 1 107 ? 10.380 6.136 -13.457 1.00 92.38 107 SER A CA 1
ATOM 852 C C . SER A 1 107 ? 9.340 5.116 -13.879 1.00 92.38 107 SER A C 1
ATOM 854 O O . SER A 1 107 ? 9.398 4.608 -14.996 1.00 92.38 107 SER A O 1
ATOM 856 N N . LYS A 1 108 ? 8.345 4.901 -13.013 1.00 91.25 108 LYS A N 1
ATOM 857 C CA . LYS A 1 108 ? 7.149 4.096 -13.298 1.00 91.25 108 LYS A CA 1
ATOM 858 C C . LYS A 1 108 ? 6.366 4.563 -14.527 1.00 91.25 108 LYS A C 1
ATOM 860 O O . LYS A 1 108 ? 5.711 3.755 -15.167 1.00 91.25 108 LYS A O 1
ATOM 865 N N . ARG A 1 109 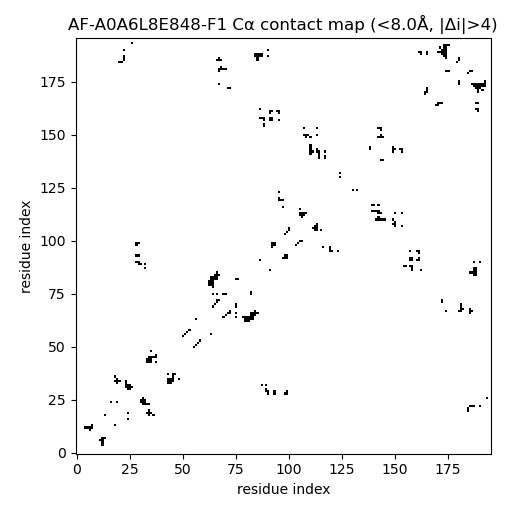? 6.503 5.839 -14.914 1.00 92.38 109 ARG A N 1
ATOM 866 C CA . ARG A 1 109 ? 5.896 6.416 -16.128 1.00 92.38 109 ARG A CA 1
ATOM 867 C C . ARG A 1 109 ? 6.518 5.890 -17.417 1.00 92.38 109 ARG A C 1
ATOM 869 O O . ARG A 1 109 ? 5.938 6.016 -18.486 1.00 92.38 109 ARG A O 1
ATOM 876 N N . LYS A 1 110 ? 7.732 5.340 -17.338 1.00 93.94 110 LYS A N 1
ATOM 877 C CA . LYS A 1 110 ? 8.474 4.824 -18.487 1.00 93.94 110 LYS A CA 1
ATOM 878 C C . LYS A 1 110 ? 8.514 3.305 -18.411 1.00 93.94 110 LYS A C 1
ATOM 880 O O . LYS A 1 110 ? 8.931 2.756 -17.394 1.00 93.94 110 LYS A O 1
ATOM 885 N N . ILE A 1 111 ? 8.223 2.634 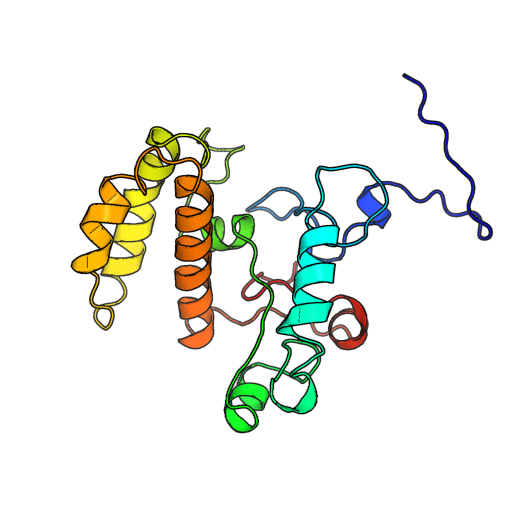-19.524 1.00 95.94 111 ILE A N 1
ATOM 886 C CA . ILE A 1 111 ? 8.320 1.169 -19.637 1.00 95.94 111 ILE A CA 1
ATOM 887 C C . ILE A 1 111 ? 9.689 0.641 -19.179 1.00 95.94 111 ILE A C 1
ATOM 889 O O . ILE A 1 111 ? 9.766 -0.316 -18.418 1.00 95.94 111 ILE A O 1
ATOM 893 N N . LYS A 1 112 ? 10.780 1.334 -19.537 1.00 95.62 112 LYS A N 1
ATOM 894 C CA . LYS A 1 112 ? 12.143 0.998 -19.091 1.00 95.62 112 LYS A CA 1
ATOM 895 C C . LYS A 1 112 ? 12.289 1.040 -17.564 1.00 95.62 112 LYS A C 1
ATOM 897 O O . LYS A 1 112 ? 13.007 0.220 -17.008 1.00 95.62 112 LYS A O 1
ATOM 902 N N . GLY A 1 113 ? 11.622 1.982 -16.896 1.00 95.81 113 GLY A N 1
ATOM 903 C CA . GLY A 1 113 ? 11.637 2.084 -15.439 1.00 95.81 113 GLY A CA 1
ATOM 904 C C . GLY A 1 113 ? 10.824 0.981 -14.765 1.00 95.81 113 GLY A C 1
ATOM 905 O O . GLY A 1 113 ? 11.288 0.432 -13.778 1.00 95.81 113 GLY A O 1
ATOM 906 N N . ARG A 1 114 ? 9.676 0.589 -15.328 1.00 96.56 114 ARG A N 1
ATOM 907 C CA . ARG A 1 114 ? 8.915 -0.574 -14.831 1.00 96.56 114 ARG A CA 1
ATOM 908 C C . ARG A 1 114 ? 9.690 -1.880 -15.022 1.00 96.56 114 ARG A C 1
ATOM 910 O O . ARG A 1 114 ? 9.800 -2.666 -14.091 1.00 96.56 114 ARG A O 1
ATOM 917 N N . ARG A 1 115 ? 10.326 -2.068 -16.186 1.00 96.88 115 ARG A N 1
ATOM 918 C CA . ARG A 1 115 ? 11.200 -3.225 -16.461 1.00 96.88 115 ARG A CA 1
ATOM 919 C C . ARG A 1 115 ? 12.417 -3.292 -15.537 1.00 96.88 115 ARG A C 1
ATOM 921 O O . ARG A 1 115 ? 12.837 -4.380 -15.171 1.00 96.88 115 ARG A O 1
ATOM 928 N N . PHE A 1 116 ? 12.962 -2.145 -15.131 1.00 96.88 116 PHE A N 1
ATOM 929 C CA . PHE A 1 116 ? 14.038 -2.087 -14.138 1.00 96.88 116 PHE A CA 1
ATOM 930 C C . PHE A 1 116 ? 13.626 -2.692 -12.783 1.00 96.88 116 PHE A C 1
ATOM 932 O O . PHE A 1 116 ? 14.460 -3.286 -12.109 1.00 96.88 116 PHE A O 1
ATOM 939 N N . CYS A 1 117 ? 12.351 -2.592 -12.396 1.00 96.88 117 CYS A N 1
ATOM 940 C CA . CYS A 1 117 ? 11.845 -3.140 -11.136 1.00 96.88 117 CYS A CA 1
ATOM 941 C C . CYS A 1 117 ? 11.617 -4.663 -11.165 1.00 96.88 117 CYS A C 1
ATOM 943 O O . CYS A 1 117 ? 11.492 -5.273 -10.106 1.00 96.88 117 CYS A O 1
ATOM 945 N N . VAL A 1 118 ? 11.567 -5.281 -12.350 1.00 96.81 118 VAL A N 1
ATOM 946 C CA . VAL A 1 118 ? 11.199 -6.698 -12.532 1.00 96.81 118 VAL A CA 1
ATOM 947 C C . VAL A 1 118 ? 12.062 -7.662 -11.713 1.00 96.81 118 VAL A C 1
ATOM 949 O O . VAL A 1 118 ? 11.471 -8.498 -11.036 1.00 96.81 118 VAL A O 1
ATOM 952 N N . PRO A 1 119 ? 13.405 -7.545 -11.668 1.00 97.31 119 PRO A N 1
ATOM 953 C CA . PRO A 1 119 ? 14.223 -8.487 -10.902 1.00 97.31 119 PRO A CA 1
ATOM 954 C C . PRO A 1 119 ? 13.898 -8.514 -9.400 1.00 97.31 119 PRO A C 1
ATOM 956 O O . PRO A 1 119 ? 14.003 -9.562 -8.770 1.00 97.31 119 PRO A O 1
ATOM 959 N N . TYR A 1 120 ? 13.475 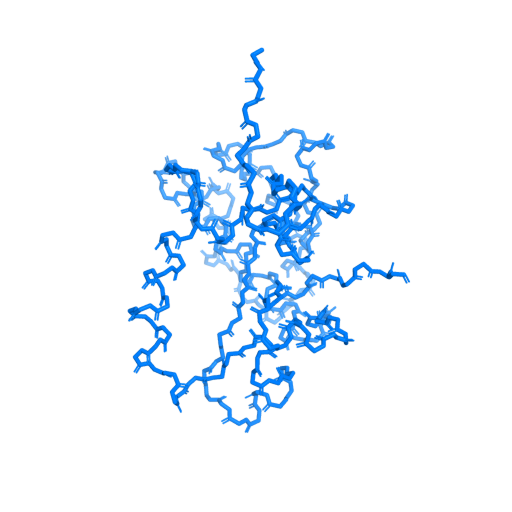-7.384 -8.824 1.00 97.50 120 TYR A N 1
ATOM 960 C CA . TYR A 1 120 ? 13.065 -7.300 -7.417 1.00 97.50 120 TYR A CA 1
ATOM 961 C C . TYR A 1 120 ? 11.746 -8.039 -7.176 1.00 97.50 120 TYR A C 1
ATOM 963 O O . TYR A 1 120 ? 11.603 -8.783 -6.209 1.00 97.50 120 TYR A O 1
ATOM 971 N N . ILE A 1 121 ? 10.803 -7.887 -8.107 1.00 97.06 121 ILE A N 1
ATOM 972 C CA . ILE A 1 121 ? 9.500 -8.549 -8.059 1.00 97.06 121 ILE A CA 1
ATOM 973 C C . ILE A 1 121 ? 9.648 -10.060 -8.294 1.00 97.06 121 ILE A C 1
ATOM 975 O O . ILE A 1 121 ? 9.057 -10.848 -7.566 1.00 97.06 121 ILE A O 1
ATOM 979 N N . GLU A 1 122 ? 10.485 -10.489 -9.242 1.00 96.06 122 GLU A N 1
ATOM 980 C CA . GLU A 1 122 ? 10.780 -11.914 -9.458 1.00 96.06 122 GLU A CA 1
ATOM 981 C C . GLU A 1 122 ? 11.473 -12.543 -8.240 1.00 96.06 122 GLU A C 1
ATOM 983 O O . GLU A 1 122 ? 11.164 -13.674 -7.866 1.00 96.06 122 GLU A O 1
ATOM 988 N N . ALA A 1 123 ? 12.375 -11.813 -7.573 1.00 96.44 123 ALA A N 1
ATOM 989 C CA . ALA A 1 123 ? 12.968 -12.268 -6.318 1.00 96.44 123 ALA A CA 1
ATOM 990 C C . ALA A 1 123 ? 11.917 -12.402 -5.203 1.00 96.44 123 ALA A C 1
ATOM 992 O O . ALA A 1 123 ? 11.973 -13.346 -4.414 1.00 96.44 123 ALA A O 1
ATOM 993 N N . TRP A 1 124 ? 10.941 -11.492 -5.142 1.00 96.56 124 TRP A N 1
ATOM 994 C CA . TRP A 1 124 ? 9.811 -11.601 -4.223 1.00 96.56 124 TRP A CA 1
ATOM 995 C C . TRP A 1 124 ? 8.951 -12.839 -4.537 1.00 96.56 124 TRP A C 1
ATOM 997 O O . TRP A 1 124 ? 8.709 -13.643 -3.636 1.00 96.56 124 TRP A O 1
ATOM 1007 N N . LEU A 1 125 ? 8.573 -13.058 -5.801 1.00 95.31 125 LEU A N 1
ATOM 1008 C CA . LEU A 1 125 ? 7.760 -14.208 -6.231 1.00 95.31 125 LEU A CA 1
ATOM 1009 C C . LEU A 1 125 ? 8.457 -15.540 -5.935 1.00 95.31 125 LEU A C 1
ATOM 1011 O O . LEU A 1 125 ? 7.868 -16.437 -5.339 1.00 95.31 125 LEU A O 1
ATOM 1015 N N . LYS A 1 126 ? 9.758 -15.638 -6.226 1.00 94.00 126 LYS A N 1
ATOM 1016 C CA . LYS A 1 126 ? 10.557 -16.845 -5.966 1.00 94.00 126 LYS A CA 1
ATOM 1017 C C . LYS A 1 126 ? 10.554 -17.277 -4.494 1.00 94.00 126 LYS A C 1
ATOM 1019 O O . LYS A 1 126 ? 10.694 -18.462 -4.205 1.00 94.00 126 LYS A O 1
ATOM 1024 N N . ASN A 1 127 ? 10.401 -16.335 -3.565 1.00 93.81 127 ASN A N 1
ATOM 1025 C CA . ASN A 1 127 ? 10.337 -16.626 -2.131 1.00 93.81 127 ASN A CA 1
ATOM 1026 C C . ASN A 1 127 ? 8.936 -17.077 -1.658 1.00 93.81 127 ASN A C 1
ATOM 1028 O O . ASN A 1 127 ? 8.740 -17.280 -0.459 1.00 93.81 127 ASN A O 1
ATOM 1032 N N . ARG A 1 128 ? 7.963 -17.231 -2.570 1.00 92.81 128 ARG A N 1
ATOM 1033 C CA . ARG A 1 128 ? 6.559 -17.574 -2.288 1.00 92.81 128 ARG A CA 1
ATOM 1034 C C . ARG A 1 128 ? 6.079 -18.689 -3.213 1.00 92.81 128 ARG A C 1
ATOM 1036 O O . ARG A 1 128 ? 5.362 -18.465 -4.180 1.00 92.81 128 ARG A O 1
ATOM 1043 N N . SER A 1 129 ? 6.460 -19.922 -2.885 1.00 87.00 129 SER A N 1
ATOM 1044 C CA . SER A 1 129 ? 6.149 -21.117 -3.687 1.00 87.00 129 SER A CA 1
ATOM 1045 C C . SER A 1 129 ? 4.656 -21.459 -3.784 1.00 87.00 129 SER A C 1
ATOM 1047 O O . SER A 1 129 ? 4.284 -22.335 -4.555 1.00 87.00 129 SER A O 1
ATOM 1049 N N . ASN A 1 130 ? 3.812 -20.829 -2.967 1.00 89.50 130 ASN A N 1
ATOM 1050 C CA . ASN A 1 130 ? 2.359 -20.983 -2.986 1.00 89.50 130 ASN A CA 1
ATOM 1051 C C . ASN A 1 130 ? 1.661 -20.080 -4.018 1.00 89.50 130 ASN A C 1
ATOM 1053 O O . ASN A 1 130 ? 0.454 -20.218 -4.196 1.00 89.50 130 ASN A O 1
ATOM 1057 N N . ILE A 1 131 ? 2.384 -19.164 -4.667 1.00 91.50 131 ILE A N 1
ATOM 1058 C CA . ILE A 1 131 ? 1.836 -18.269 -5.688 1.00 91.50 131 ILE A CA 1
ATOM 1059 C C . ILE A 1 131 ? 2.169 -18.833 -7.069 1.00 91.50 131 ILE A C 1
ATOM 1061 O O . ILE A 1 131 ? 3.333 -19.054 -7.396 1.00 91.50 131 ILE A O 1
ATOM 1065 N N . GLU A 1 132 ? 1.134 -19.051 -7.873 1.00 90.81 132 GLU A N 1
ATOM 1066 C CA . GLU A 1 132 ? 1.258 -19.339 -9.299 1.00 90.81 132 GLU A CA 1
ATOM 1067 C C . GLU A 1 132 ? 1.389 -17.998 -10.037 1.00 90.81 132 GLU A C 1
ATOM 1069 O O . GLU A 1 132 ? 0.554 -17.109 -9.865 1.00 90.81 132 GLU A O 1
ATOM 1074 N N . ASP A 1 133 ? 2.488 -17.804 -10.768 1.00 90.69 133 ASP A N 1
ATOM 1075 C CA . ASP A 1 133 ? 2.858 -16.513 -11.351 1.00 90.69 133 ASP A CA 1
ATOM 1076 C C . ASP A 1 133 ? 3.026 -16.543 -12.877 1.00 90.69 133 ASP A C 1
ATOM 1078 O O . ASP A 1 133 ? 3.333 -15.508 -13.483 1.00 90.69 133 ASP A O 1
ATOM 1082 N N . SER A 1 134 ? 2.805 -17.688 -13.533 1.00 89.19 134 SER A N 1
ATOM 1083 C CA . SER A 1 134 ? 3.110 -17.843 -14.959 1.00 89.19 134 SER A CA 1
ATOM 1084 C C . SER A 1 134 ? 2.319 -16.874 -15.840 1.00 89.19 134 SER A C 1
ATOM 1086 O O . SER A 1 134 ? 2.894 -16.279 -16.760 1.00 89.19 134 SER A O 1
ATOM 1088 N N . ASP A 1 135 ? 1.058 -16.616 -15.488 1.00 88.12 135 ASP A N 1
ATOM 1089 C CA . ASP A 1 135 ? 0.176 -15.689 -16.200 1.00 88.12 135 ASP A CA 1
ATOM 1090 C C . ASP A 1 135 ? 0.633 -14.222 -16.098 1.00 88.12 135 ASP A C 1
ATOM 1092 O O . ASP A 1 135 ? 0.419 -13.422 -17.016 1.00 88.12 135 ASP A O 1
ATOM 1096 N N . VAL A 1 136 ? 1.309 -13.845 -15.007 1.00 90.75 136 VAL A N 1
ATOM 1097 C CA . VAL A 1 136 ? 1.715 -12.451 -14.754 1.00 90.75 136 VAL A CA 1
ATOM 1098 C C . VAL A 1 136 ? 3.160 -12.160 -15.153 1.00 90.75 136 VAL A C 1
ATOM 1100 O O . VAL A 1 136 ? 3.488 -11.007 -15.450 1.00 90.75 136 VAL A O 1
ATOM 1103 N N . LEU A 1 137 ? 4.029 -13.174 -15.241 1.00 92.69 137 LEU A N 1
ATOM 1104 C CA . LEU A 1 137 ? 5.453 -12.995 -15.558 1.00 92.69 137 LEU A CA 1
ATOM 1105 C C . LEU A 1 137 ? 5.684 -12.324 -16.918 1.00 92.69 137 LEU A C 1
ATOM 1107 O O . LEU A 1 137 ? 6.548 -11.452 -17.042 1.00 92.69 137 LEU A O 1
ATOM 1111 N N . ALA A 1 138 ? 4.916 -12.695 -17.946 1.00 93.44 138 ALA A N 1
ATOM 1112 C CA . ALA A 1 138 ? 5.043 -12.085 -19.270 1.00 93.44 138 ALA A CA 1
ATOM 1113 C C . ALA A 1 138 ? 4.653 -10.596 -19.251 1.00 93.44 138 ALA A C 1
ATOM 1115 O O . ALA A 1 138 ? 5.358 -9.755 -19.820 1.00 93.44 138 ALA A O 1
ATOM 1116 N N . ILE A 1 139 ? 3.569 -10.258 -18.546 1.00 95.00 139 ILE A N 1
ATOM 1117 C CA . ILE A 1 139 ? 3.078 -8.883 -18.376 1.00 95.00 139 ILE A CA 1
ATOM 1118 C C . ILE A 1 139 ? 4.114 -8.048 -17.614 1.00 95.00 139 ILE A C 1
ATOM 1120 O O . ILE A 1 139 ? 4.487 -6.952 -18.051 1.00 95.00 139 ILE A O 1
ATOM 1124 N N . LEU A 1 140 ? 4.634 -8.605 -16.519 1.00 95.31 140 LEU A N 1
ATOM 1125 C CA . LEU A 1 140 ? 5.659 -8.004 -15.678 1.00 95.31 140 LEU A CA 1
ATOM 1126 C C . LEU A 1 140 ? 6.939 -7.714 -16.474 1.00 95.31 140 LEU A C 1
ATOM 1128 O O . LEU A 1 140 ? 7.409 -6.576 -16.489 1.00 95.31 140 LEU A O 1
ATOM 1132 N N . ARG A 1 141 ? 7.472 -8.704 -17.204 1.00 95.69 141 ARG A N 1
ATOM 1133 C CA . ARG A 1 141 ? 8.687 -8.563 -18.032 1.00 95.69 141 ARG A CA 1
ATOM 1134 C C . ARG A 1 141 ? 8.500 -7.606 -19.202 1.00 95.69 141 ARG A C 1
ATOM 1136 O O . ARG A 1 141 ? 9.436 -6.897 -19.579 1.00 95.69 141 ARG A O 1
ATOM 1143 N N . ASN A 1 142 ? 7.289 -7.524 -19.752 1.00 95.38 142 ASN A N 1
ATOM 1144 C CA . ASN A 1 142 ? 6.959 -6.496 -20.731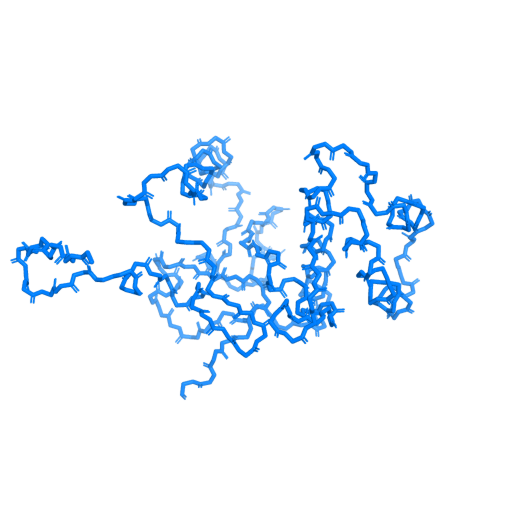 1.00 95.38 142 ASN A CA 1
ATOM 1145 C C . ASN A 1 142 ? 6.868 -5.097 -20.088 1.00 95.38 142 ASN A C 1
ATOM 1147 O O . ASN A 1 142 ? 6.943 -4.094 -20.794 1.00 95.38 142 ASN A O 1
ATOM 1151 N N . GLY A 1 143 ? 6.796 -4.998 -18.760 1.00 95.31 143 GLY A N 1
ATOM 1152 C CA . GLY A 1 143 ? 6.648 -3.743 -18.035 1.00 95.31 143 GLY A CA 1
ATOM 1153 C C . GLY A 1 143 ? 5.248 -3.162 -18.195 1.00 95.31 143 GLY A C 1
ATOM 1154 O O . GLY A 1 143 ? 5.137 -1.950 -18.360 1.00 95.31 143 GLY A O 1
ATOM 1155 N N . PHE A 1 144 ? 4.208 -4.005 -18.195 1.00 95.94 144 PHE A N 1
ATOM 1156 C CA . PHE A 1 144 ? 2.795 -3.605 -18.320 1.00 95.94 144 PHE A CA 1
ATOM 1157 C C . PHE A 1 144 ? 2.464 -2.847 -19.623 1.00 95.94 144 PHE A C 1
ATOM 1159 O O . PHE A 1 144 ? 1.543 -2.035 -19.682 1.00 95.94 144 PHE A O 1
ATOM 1166 N N . GLY A 1 145 ? 3.230 -3.106 -20.688 1.00 93.44 145 GLY A N 1
ATOM 1167 C CA . GLY A 1 145 ? 3.037 -2.478 -21.998 1.00 93.44 145 GLY A CA 1
ATOM 1168 C C . GLY A 1 145 ? 3.373 -0.983 -22.017 1.00 93.44 145 GLY A C 1
ATOM 1169 O O . GLY A 1 145 ? 4.002 -0.456 -21.100 1.00 93.44 145 GLY A O 1
ATOM 1170 N N . ASP A 1 146 ? 2.990 -0.294 -23.088 1.00 92.19 146 ASP A N 1
ATOM 1171 C CA . ASP A 1 146 ? 3.235 1.137 -23.328 1.00 92.19 146 ASP A CA 1
ATOM 1172 C C . ASP A 1 146 ? 1.968 2.002 -23.230 1.00 92.19 146 ASP A C 1
ATOM 1174 O O . ASP A 1 146 ? 2.039 3.219 -23.407 1.00 92.19 146 ASP A O 1
ATOM 1178 N N . SER A 1 147 ? 0.828 1.390 -22.899 1.00 92.50 147 SER A N 1
ATOM 1179 C CA . SER A 1 147 ? -0.438 2.098 -22.733 1.00 92.50 147 SER A CA 1
ATOM 1180 C C . SER A 1 147 ? -0.366 3.159 -21.629 1.00 92.50 147 SER A C 1
ATOM 1182 O O . SER A 1 147 ? 0.438 3.070 -20.693 1.00 92.50 147 SER A O 1
ATOM 1184 N N . SER A 1 148 ? -1.277 4.133 -21.693 1.00 87.25 148 SER A N 1
ATOM 1185 C CA . SER A 1 148 ? -1.443 5.153 -20.651 1.00 87.25 148 SER A CA 1
ATOM 1186 C C . SER A 1 148 ? -1.783 4.568 -19.277 1.00 87.25 148 SER A C 1
ATOM 1188 O O . SER A 1 148 ? -1.540 5.230 -18.276 1.00 87.25 148 SER A O 1
ATOM 1190 N N . TYR A 1 149 ? -2.296 3.335 -19.221 1.00 91.38 149 TYR A N 1
ATOM 1191 C CA . TYR A 1 149 ? -2.669 2.643 -17.985 1.00 91.38 149 TYR A CA 1
ATOM 1192 C C . TYR A 1 149 ? -1.545 1.778 -17.401 1.00 91.38 149 TYR A C 1
ATOM 1194 O O . TYR A 1 149 ? -1.665 1.298 -16.277 1.00 91.38 149 TYR A O 1
ATOM 1202 N N . GLY A 1 150 ? -0.444 1.564 -18.133 1.00 93.75 150 GLY A N 1
ATOM 1203 C CA . GLY A 1 150 ? 0.611 0.638 -17.706 1.00 93.75 150 GLY A CA 1
ATOM 1204 C C . GLY A 1 150 ? 1.327 1.063 -16.417 1.00 93.75 150 GLY A C 1
ATOM 1205 O O . GLY A 1 150 ? 1.887 0.226 -15.716 1.00 93.75 150 GLY A O 1
ATOM 1206 N N . GLU A 1 151 ? 1.316 2.358 -16.086 1.00 94.50 151 GLU A N 1
ATOM 1207 C CA . GLU A 1 151 ? 1.779 2.857 -14.783 1.00 94.50 151 GLU A CA 1
ATOM 1208 C C . GLU A 1 151 ? 0.840 2.434 -13.650 1.00 94.50 151 GLU A C 1
ATOM 1210 O O . GLU A 1 151 ? 1.310 1.882 -12.659 1.00 94.50 151 GLU A O 1
ATOM 1215 N N . ASP A 1 152 ? -0.465 2.655 -13.808 1.00 93.06 152 ASP A N 1
ATOM 1216 C CA . ASP A 1 152 ? -1.458 2.361 -12.772 1.00 93.06 152 ASP A CA 1
ATOM 1217 C C . ASP A 1 152 ? -1.558 0.854 -12.514 1.00 93.06 152 ASP A C 1
ATOM 1219 O O . ASP A 1 152 ? -1.565 0.419 -11.367 1.00 93.06 152 ASP A O 1
ATOM 1223 N N . GLN A 1 153 ? -1.528 0.036 -13.572 1.00 95.38 153 GLN A N 1
ATOM 1224 C CA . GLN A 1 153 ? -1.510 -1.425 -13.445 1.00 95.38 153 GLN A CA 1
ATOM 1225 C C . GLN A 1 153 ? -0.272 -1.925 -12.687 1.00 95.38 153 GLN A C 1
ATOM 1227 O O . GLN A 1 153 ? -0.380 -2.815 -11.844 1.00 95.38 153 GLN A O 1
ATOM 1232 N N . PHE A 1 154 ? 0.899 -1.341 -12.961 1.00 96.38 154 PHE A N 1
ATOM 1233 C CA . PHE A 1 154 ? 2.132 -1.670 -12.248 1.00 96.38 154 PHE A CA 1
ATOM 1234 C C . PHE A 1 154 ? 2.052 -1.287 -10.765 1.00 96.38 154 PHE A C 1
ATOM 1236 O O . PHE A 1 154 ? 2.489 -2.057 -9.909 1.00 96.38 154 PHE A O 1
ATOM 1243 N N . ASP A 1 155 ? 1.468 -0.131 -10.454 1.00 95.00 155 ASP A N 1
ATOM 1244 C CA . ASP A 1 155 ? 1.280 0.337 -9.080 1.00 95.00 155 ASP A CA 1
ATOM 1245 C C . ASP A 1 155 ? 0.314 -0.545 -8.300 1.00 95.00 155 ASP A C 1
ATOM 1247 O O . ASP A 1 1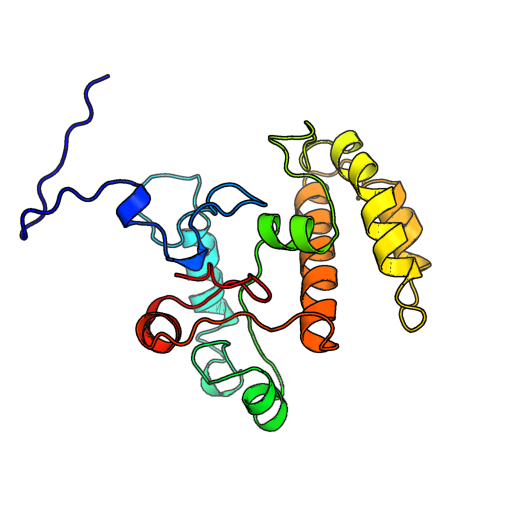55 ? 0.636 -0.957 -7.186 1.00 95.00 155 ASP A O 1
ATOM 1251 N N . SER A 1 156 ? -0.832 -0.876 -8.899 1.00 95.38 156 SER A N 1
ATOM 1252 C CA . SER A 1 156 ? -1.808 -1.792 -8.311 1.00 95.38 156 SER A CA 1
ATOM 1253 C C . SER A 1 156 ? -1.204 -3.171 -8.068 1.00 95.38 156 SER A C 1
ATOM 1255 O O . SER A 1 156 ? -1.408 -3.741 -7.000 1.00 95.38 156 SER A O 1
ATOM 1257 N N . PHE A 1 157 ? -0.411 -3.687 -9.013 1.00 96.50 157 PHE A N 1
ATOM 1258 C CA . PHE A 1 157 ? 0.268 -4.967 -8.840 1.00 96.50 157 PHE A CA 1
ATOM 1259 C C . PHE A 1 157 ? 1.275 -4.921 -7.686 1.00 96.50 157 PHE A C 1
ATOM 1261 O O . PHE A 1 157 ? 1.223 -5.770 -6.802 1.00 96.50 157 PHE A O 1
ATOM 1268 N N . CYS A 1 158 ? 2.135 -3.898 -7.623 1.00 97.00 158 CYS A N 1
ATOM 1269 C CA . CYS A 1 158 ? 3.059 -3.727 -6.497 1.00 97.00 158 CYS A CA 1
ATOM 1270 C C . CYS A 1 158 ? 2.316 -3.621 -5.154 1.00 97.00 158 CYS A C 1
ATOM 1272 O O . CYS A 1 158 ? 2.736 -4.231 -4.171 1.00 97.00 158 CYS A O 1
ATOM 1274 N N . GLY A 1 159 ? 1.211 -2.868 -5.121 1.00 96.69 159 GLY A N 1
ATOM 1275 C CA . GLY A 1 159 ? 0.350 -2.724 -3.947 1.00 96.69 159 GLY A CA 1
ATOM 1276 C C . GLY A 1 159 ? -0.233 -4.057 -3.475 1.00 96.69 159 GLY A C 1
ATOM 1277 O O . GLY A 1 159 ? -0.156 -4.360 -2.287 1.00 96.69 159 GLY A O 1
ATOM 1278 N N . LEU A 1 160 ? -0.724 -4.887 -4.402 1.00 96.50 160 LEU A N 1
ATOM 1279 C CA . LEU A 1 160 ? -1.215 -6.235 -4.107 1.00 96.50 160 LEU A CA 1
ATOM 1280 C C . LEU A 1 160 ? -0.123 -7.113 -3.486 1.00 96.50 160 LEU A C 1
ATOM 1282 O O . LEU A 1 160 ? -0.349 -7.698 -2.432 1.00 96.50 160 LEU A O 1
ATOM 1286 N N . LEU A 1 161 ? 1.066 -7.180 -4.093 1.00 96.50 161 LEU A N 1
ATOM 1287 C CA . LEU A 1 161 ? 2.163 -7.997 -3.557 1.00 96.50 161 LEU A CA 1
ATOM 1288 C C . LEU A 1 161 ? 2.576 -7.534 -2.152 1.00 96.50 161 LEU A C 1
ATOM 1290 O O . LEU A 1 161 ? 2.766 -8.342 -1.249 1.00 96.50 161 LEU A O 1
ATOM 1294 N N . SER A 1 162 ? 2.650 -6.218 -1.945 1.00 96.56 162 SER A N 1
ATOM 1295 C CA . SER A 1 162 ? 2.902 -5.634 -0.626 1.00 96.56 162 SER A CA 1
ATOM 1296 C C . SER A 1 162 ? 1.826 -6.012 0.400 1.00 96.56 162 SER A C 1
ATOM 1298 O O . SER A 1 162 ? 2.157 -6.291 1.550 1.00 96.56 162 SER A O 1
ATOM 1300 N N . MET A 1 163 ? 0.549 -6.011 0.007 1.00 97.06 163 MET A N 1
ATOM 1301 C CA . MET A 1 163 ? -0.566 -6.395 0.877 1.00 97.06 163 MET A CA 1
ATOM 1302 C C . MET A 1 163 ? -0.510 -7.881 1.249 1.00 97.06 163 MET A C 1
ATOM 1304 O O . MET A 1 163 ? -0.741 -8.214 2.408 1.00 97.06 163 MET A O 1
ATOM 1308 N N . LEU A 1 164 ? -0.156 -8.762 0.306 1.00 95.94 164 LEU A N 1
ATOM 1309 C CA . LEU A 1 164 ? -0.022 -10.199 0.568 1.00 95.94 164 LEU A CA 1
ATOM 1310 C C . LEU A 1 164 ? 0.990 -10.488 1.680 1.00 95.94 164 LEU A C 1
ATOM 1312 O O . LEU A 1 164 ? 0.729 -11.332 2.524 1.00 95.94 164 LEU A O 1
ATOM 1316 N N . ASP A 1 165 ? 2.094 -9.741 1.759 1.00 96.19 165 ASP A N 1
ATOM 1317 C CA . ASP A 1 165 ? 3.049 -9.911 2.861 1.00 96.19 165 ASP A CA 1
ATOM 1318 C C . ASP A 1 165 ? 2.459 -9.593 4.232 1.00 96.19 165 ASP A C 1
ATOM 1320 O O . ASP A 1 165 ? 2.868 -10.198 5.224 1.00 96.19 165 ASP A O 1
ATOM 1324 N N . VAL A 1 166 ? 1.511 -8.659 4.296 1.00 96.81 166 VAL A N 1
ATOM 1325 C CA . VAL A 1 166 ? 0.817 -8.324 5.541 1.00 96.81 166 VAL A CA 1
ATOM 1326 C C . VAL A 1 166 ? -0.208 -9.399 5.886 1.00 96.81 166 VAL A C 1
ATOM 1328 O O . VAL A 1 166 ? -0.214 -9.901 7.007 1.00 96.81 166 VAL A O 1
ATOM 1331 N N . VAL A 1 167 ? -1.027 -9.802 4.911 1.00 94.88 167 VAL A N 1
ATOM 1332 C CA . VAL A 1 167 ? -2.064 -10.834 5.088 1.00 94.88 167 VAL A CA 1
ATOM 1333 C C . VAL A 1 167 ? -1.452 -12.192 5.457 1.00 94.88 167 VAL A C 1
ATOM 1335 O O . VAL A 1 167 ? -1.952 -12.864 6.353 1.00 94.88 167 VAL A O 1
ATOM 1338 N N . ASP A 1 168 ? -0.325 -12.561 4.844 1.00 94.31 168 ASP A N 1
ATOM 1339 C CA . ASP A 1 168 ? 0.408 -13.802 5.132 1.00 94.31 168 ASP A CA 1
ATOM 1340 C C . ASP A 1 168 ? 1.231 -13.730 6.439 1.00 94.31 168 ASP A C 1
ATOM 1342 O O . ASP A 1 168 ? 1.968 -14.664 6.767 1.00 94.31 168 ASP A O 1
ATOM 1346 N N . GLY A 1 169 ? 1.180 -12.611 7.174 1.00 94.44 169 GLY A N 1
ATOM 1347 C CA . GLY A 1 169 ? 1.909 -12.419 8.433 1.00 94.44 169 GLY A CA 1
ATOM 1348 C C . GLY A 1 169 ? 3.432 -12.298 8.284 1.00 94.44 169 GLY A C 1
ATOM 1349 O O . GLY A 1 169 ? 4.166 -12.396 9.268 1.00 94.44 169 GLY A O 1
ATOM 1350 N N . ARG A 1 170 ? 3.943 -12.076 7.067 1.00 94.69 170 ARG A N 1
ATOM 1351 C CA . ARG A 1 170 ? 5.377 -11.847 6.791 1.00 94.69 170 ARG A CA 1
ATOM 1352 C C . ARG A 1 170 ? 5.811 -10.421 7.121 1.00 94.69 170 ARG A C 1
ATOM 1354 O O . ARG A 1 170 ? 7.004 -10.156 7.271 1.00 94.69 170 ARG A O 1
ATOM 1361 N N . ARG A 1 171 ? 4.845 -9.509 7.210 1.00 94.81 171 ARG A N 1
ATOM 1362 C CA . ARG A 1 171 ? 4.998 -8.104 7.572 1.00 94.81 171 ARG A CA 1
ATOM 1363 C C . ARG A 1 171 ? 3.880 -7.720 8.551 1.00 94.81 171 ARG A C 1
ATOM 1365 O O . ARG A 1 171 ? 2.740 -8.106 8.322 1.00 94.81 171 ARG A O 1
ATOM 1372 N N . PRO A 1 172 ? 4.165 -6.964 9.624 1.00 95.75 172 PRO A N 1
ATOM 1373 C CA . PRO A 1 172 ? 3.109 -6.448 10.493 1.00 95.75 172 PRO A CA 1
ATOM 1374 C C . PRO A 1 172 ? 2.251 -5.416 9.752 1.00 95.75 172 PRO A C 1
ATOM 1376 O O . PRO A 1 172 ? 2.757 -4.700 8.895 1.00 95.75 172 PRO A O 1
ATOM 1379 N N . GLU A 1 173 ? 0.982 -5.271 10.132 1.00 95.12 173 GLU A N 1
ATOM 1380 C CA . GLU A 1 173 ? 0.085 -4.236 9.583 1.00 95.12 173 GLU A CA 1
ATOM 1381 C C . GLU A 1 173 ? 0.570 -2.800 9.866 1.00 95.12 173 GLU A C 1
AT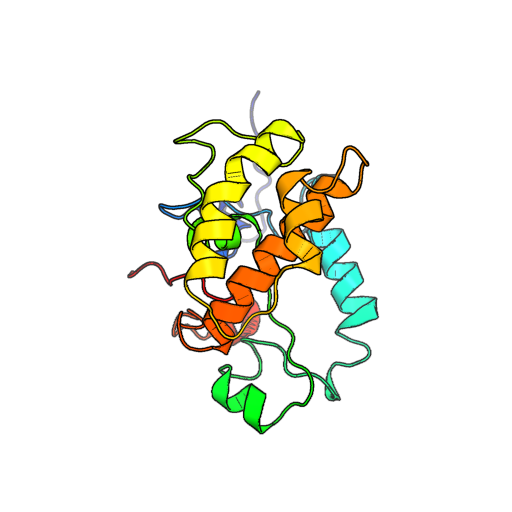OM 1383 O O . GLU A 1 173 ? 0.304 -1.889 9.085 1.00 95.12 173 GLU A O 1
ATOM 1388 N N . GLY A 1 174 ? 1.353 -2.619 10.936 1.00 93.44 174 GLY A N 1
ATOM 1389 C CA . GLY A 1 174 ? 2.202 -1.445 11.152 1.00 93.44 174 GLY A CA 1
ATOM 1390 C C . GLY A 1 174 ? 1.530 -0.230 11.795 1.00 93.44 174 GLY A C 1
ATOM 1391 O O . GLY A 1 174 ? 2.209 0.779 11.989 1.00 93.44 174 GLY A O 1
ATOM 1392 N N . VAL A 1 175 ? 0.241 -0.312 12.147 1.00 93.31 175 VAL A N 1
ATOM 1393 C CA . VAL A 1 175 ? -0.473 0.794 12.801 1.00 93.31 175 VAL A CA 1
ATOM 1394 C C . VAL A 1 175 ? 0.176 1.137 14.158 1.00 93.31 175 VAL A C 1
ATOM 1396 O O . VAL A 1 175 ? 0.357 0.246 14.992 1.00 93.31 175 VAL A O 1
ATOM 1399 N N . PRO A 1 176 ? 0.568 2.403 14.405 1.00 92.25 176 PRO A N 1
ATOM 1400 C CA . PRO A 1 176 ? 1.057 2.825 15.713 1.00 92.25 176 PRO A CA 1
ATOM 1401 C C . PRO A 1 176 ? -0.055 2.794 16.770 1.00 92.25 176 PRO A C 1
ATOM 1403 O O . PRO A 1 176 ? -1.226 3.001 16.457 1.00 92.25 176 PRO A O 1
ATOM 1406 N N . ASN A 1 177 ? 0.318 2.614 18.040 1.00 90.38 177 ASN A N 1
ATOM 1407 C CA . ASN A 1 177 ? -0.615 2.716 19.165 1.00 90.38 177 ASN A CA 1
ATOM 1408 C C . ASN A 1 177 ? -0.925 4.191 19.496 1.00 90.38 177 ASN A C 1
ATOM 1410 O O . ASN A 1 177 ? -0.410 4.737 20.471 1.00 90.38 177 ASN A O 1
ATOM 1414 N N . ASP A 1 178 ? -1.719 4.838 18.643 1.00 91.94 178 ASP A N 1
ATOM 1415 C CA . ASP A 1 178 ? -2.160 6.230 18.768 1.00 91.94 178 ASP A CA 1
ATOM 1416 C C . ASP A 1 178 ? -3.648 6.333 18.400 1.00 91.94 178 ASP A C 1
ATOM 1418 O O . ASP A 1 178 ? -4.044 6.061 17.264 1.00 91.94 178 ASP A O 1
ATOM 1422 N N . GLU A 1 179 ? -4.480 6.750 19.357 1.00 91.75 179 GLU A N 1
ATOM 1423 C CA . GLU A 1 179 ? -5.927 6.904 19.158 1.00 91.75 179 GLU A CA 1
ATOM 1424 C C . GLU A 1 179 ? -6.272 7.921 18.063 1.00 91.75 179 GLU A C 1
ATOM 1426 O O . GLU A 1 179 ? -7.320 7.825 17.428 1.00 91.75 179 GLU A O 1
ATOM 1431 N N . THR A 1 180 ? -5.401 8.897 17.797 1.00 92.06 180 THR A N 1
ATOM 1432 C CA . THR A 1 180 ? -5.599 9.864 16.708 1.00 92.06 180 THR A CA 1
ATOM 1433 C C . THR A 1 180 ? -5.593 9.158 15.355 1.00 92.06 180 THR A C 1
ATOM 1435 O O . THR A 1 180 ? -6.364 9.511 14.460 1.00 92.06 180 THR A O 1
ATOM 1438 N N . ILE A 1 181 ? -4.764 8.122 15.217 1.00 92.81 181 ILE A N 1
ATOM 1439 C CA . ILE A 1 181 ? -4.644 7.338 13.990 1.00 92.81 181 ILE A CA 1
ATOM 1440 C C . ILE A 1 181 ? -5.885 6.478 13.793 1.00 92.81 181 ILE A C 1
ATOM 1442 O O . ILE A 1 181 ? -6.492 6.534 12.727 1.00 92.81 181 ILE A O 1
ATOM 1446 N N . THR A 1 182 ? -6.301 5.730 14.814 1.00 92.94 182 THR A N 1
ATOM 1447 C CA . THR A 1 182 ? -7.468 4.839 14.711 1.00 92.94 182 THR A CA 1
ATOM 1448 C C . THR A 1 182 ? -8.795 5.589 14.695 1.00 92.94 182 THR A C 1
ATOM 1450 O O . THR A 1 182 ? -9.795 5.039 14.250 1.00 92.94 182 THR A O 1
ATOM 1453 N N . ARG A 1 183 ? -8.827 6.855 15.127 1.00 92.69 183 ARG A N 1
ATOM 1454 C CA . ARG A 1 183 ? -10.047 7.670 15.119 1.00 92.69 183 ARG A CA 1
ATOM 1455 C C . ARG A 1 183 ? -10.174 8.598 13.914 1.00 92.69 183 ARG A C 1
ATOM 1457 O O . ARG A 1 183 ? -11.295 8.844 13.476 1.00 92.69 183 ARG A O 1
ATOM 1464 N N . TRP A 1 184 ? -9.069 9.151 13.410 1.00 90.25 184 TRP A N 1
ATOM 1465 C CA . TRP A 1 184 ? -9.121 10.255 12.442 1.00 90.25 184 TRP A CA 1
ATOM 1466 C C . TRP A 1 184 ? -8.199 10.091 11.240 1.00 90.25 184 TRP A C 1
ATOM 1468 O O . TRP A 1 184 ? -8.629 10.365 10.121 1.00 90.25 184 TRP A O 1
ATOM 1478 N N . GLU A 1 185 ? -6.937 9.707 11.444 1.00 90.75 185 GLU A N 1
ATOM 1479 C CA . GLU A 1 185 ? -5.964 9.750 10.346 1.00 90.75 185 GLU A CA 1
ATOM 1480 C C . GLU A 1 185 ? -5.998 8.503 9.463 1.00 90.75 185 GLU A C 1
ATOM 1482 O O . GLU A 1 185 ? -5.914 8.622 8.243 1.00 90.75 185 GLU A O 1
ATOM 1487 N N . GLY A 1 186 ? -6.107 7.313 10.048 1.00 93.31 186 GLY A N 1
ATOM 1488 C CA . GLY A 1 186 ? -5.802 6.057 9.371 1.00 93.31 186 GLY A CA 1
ATOM 1489 C C . GLY A 1 186 ? -4.300 5.862 9.120 1.00 93.31 186 GLY A C 1
ATOM 1490 O O . GLY A 1 186 ? -3.461 6.699 9.462 1.00 93.31 186 GLY A O 1
ATOM 1491 N N . TRP A 1 187 ? -3.941 4.732 8.514 1.00 95.25 187 TRP A N 1
ATOM 1492 C CA . TRP A 1 187 ? -2.546 4.353 8.273 1.00 95.25 187 TRP A CA 1
ATOM 1493 C C . TRP A 1 187 ? -2.372 3.701 6.901 1.00 95.25 187 TRP A C 1
ATOM 1495 O O . TRP A 1 187 ? -3.338 3.222 6.317 1.00 95.25 187 TRP A O 1
ATOM 1505 N N . ILE A 1 188 ? -1.138 3.665 6.390 1.00 95.19 188 ILE A N 1
ATOM 1506 C CA . ILE A 1 188 ? -0.795 2.918 5.173 1.00 95.19 188 ILE A CA 1
ATOM 1507 C C . ILE A 1 188 ? -0.436 1.489 5.583 1.00 95.19 188 ILE A C 1
ATOM 1509 O O . ILE A 1 188 ? 0.451 1.278 6.411 1.00 95.19 188 ILE A O 1
ATOM 1513 N N . LEU A 1 189 ? -1.101 0.500 4.989 1.00 96.56 189 LEU A N 1
ATOM 1514 C CA . LEU A 1 189 ? -0.944 -0.899 5.370 1.00 96.56 189 LEU A CA 1
ATOM 1515 C C . LEU A 1 189 ? 0.501 -1.388 5.207 1.00 96.56 189 LEU A C 1
ATOM 1517 O O . LEU A 1 189 ? 1.106 -1.275 4.137 1.00 96.56 189 LEU A O 1
ATOM 1521 N N . GLY A 1 190 ? 1.046 -1.971 6.274 1.00 95.19 190 GLY A N 1
ATOM 1522 C CA . GLY A 1 190 ? 2.396 -2.529 6.299 1.00 95.19 190 GLY A CA 1
ATOM 1523 C C . GLY A 1 190 ? 3.508 -1.503 6.510 1.00 95.19 190 GLY A C 1
ATOM 1524 O O . GLY A 1 190 ? 4.668 -1.899 6.662 1.00 95.19 190 GLY A O 1
ATOM 1525 N N . GLN A 1 191 ? 3.177 -0.207 6.532 1.00 94.50 191 GLN A N 1
ATOM 1526 C CA . GLN A 1 191 ? 4.141 0.846 6.818 1.00 94.50 191 GLN A CA 1
ATOM 1527 C C . GLN A 1 191 ? 4.592 0.742 8.271 1.00 94.50 191 GLN A C 1
ATOM 1529 O O . GLN A 1 191 ? 3.777 0.813 9.191 1.00 94.50 191 GLN A O 1
ATOM 1534 N N . ALA A 1 192 ? 5.903 0.645 8.479 1.00 87.00 192 ALA A N 1
ATOM 1535 C CA . ALA A 1 192 ? 6.459 0.691 9.820 1.00 87.00 192 ALA A CA 1
ATOM 1536 C C . ALA A 1 192 ? 6.158 2.049 10.467 1.00 87.00 192 ALA A C 1
ATOM 1538 O O . ALA A 1 192 ? 6.433 3.106 9.889 1.00 87.00 192 ALA A O 1
ATOM 1539 N N . SER A 1 193 ? 5.638 2.025 11.693 1.00 74.81 193 SER A N 1
ATOM 1540 C CA . SER A 1 193 ? 5.665 3.197 12.558 1.00 74.81 193 SER A CA 1
ATOM 1541 C C . SER A 1 193 ? 7.119 3.645 12.702 1.00 74.81 193 SER A C 1
ATOM 1543 O O . SER A 1 193 ? 7.975 2.828 13.058 1.00 74.81 193 SER A O 1
ATOM 1545 N N . ALA A 1 194 ? 7.424 4.918 12.447 1.00 57.34 194 ALA A N 1
ATOM 1546 C CA . ALA A 1 194 ? 8.689 5.462 12.923 1.00 57.34 194 ALA A CA 1
ATOM 1547 C C . ALA A 1 194 ? 8.723 5.225 14.440 1.00 57.34 194 ALA A C 1
ATOM 1549 O O . ALA A 1 194 ? 7.768 5.588 15.124 1.00 57.34 194 ALA A O 1
ATOM 1550 N N . GLN A 1 195 ? 9.756 4.550 14.953 1.00 40.12 195 GLN A N 1
ATOM 1551 C CA . GLN A 1 195 ? 9.990 4.547 16.395 1.00 40.12 195 GLN A CA 1
ATOM 1552 C C . GLN A 1 195 ? 10.171 6.016 16.789 1.00 40.12 195 GLN A C 1
ATOM 1554 O O . GLN A 1 195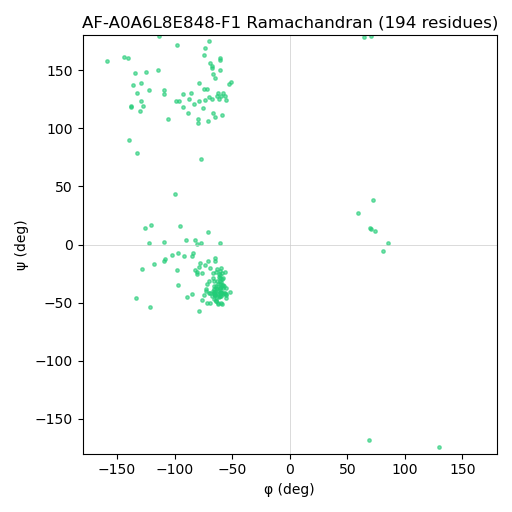 ? 11.105 6.659 16.310 1.00 40.12 195 GLN A O 1
ATOM 1559 N N . ILE A 1 196 ? 9.206 6.553 17.536 1.00 35.38 196 ILE A N 1
ATOM 1560 C CA . ILE A 1 196 ? 9.298 7.881 18.153 1.00 35.38 196 ILE A CA 1
ATOM 1561 C C . ILE A 1 196 ? 10.337 7.807 19.269 1.00 35.38 196 ILE A C 1
ATOM 1563 O O . ILE A 1 196 ? 10.295 6.813 20.031 1.00 35.38 196 ILE A O 1
#

Sequence (196 aa):
MKERSEIGVYGQELNKESLLRHCEKRTEHRNDACMLFWTLGGNQVGKSAINGWKNVLIPNIDEIGIWPFDGNLADLFSNHHCIVAETYPGEAYSHLGIPPKNKIPWSKRKIKGRRFCVPYIEAWLKNRSNIEDSDVLAILRNGFGDSSYGEDQFDSFCGLLSMLDVVDGRRPEGVPNDETITRWEGWILGQASAQI

Solvent-accessible surface area (backbone atoms only — not comparable to full-atom values): 11640 Å² total; per-residue (Å²): 134,85,83,80,83,70,80,45,102,78,78,58,80,79,48,78,72,75,54,44,51,83,68,30,50,58,55,100,58,35,71,59,52,79,44,59,68,84,83,77,74,96,87,49,59,20,63,57,48,52,50,44,38,66,73,54,43,61,80,38,54,92,65,43,32,45,48,44,58,74,40,55,70,73,60,34,67,74,75,33,93,39,76,47,68,44,73,46,51,65,58,17,36,41,74,48,66,41,71,39,54,90,83,46,87,61,38,62,88,36,44,71,29,34,36,66,44,36,67,36,51,52,55,54,50,70,77,36,87,89,61,89,50,77,86,50,49,63,44,44,67,57,15,44,50,85,55,93,55,19,39,58,55,49,37,52,50,41,33,51,58,40,47,47,34,30,76,74,65,77,34,61,57,34,74,64,101,44,70,62,35,41,73,72,65,45,49,44,62,46,42,72,56,76,86,126

Secondary structure (DSSP, 8-state):
--------TTS----GGGGS-GGGS--SS--PPPPSS--SSSS-HHHHHHHHIIIIIGGGTTTSEETTTS--HHHHHHH-SSEE-B--HHHHHHHTTPPPTTTS---TTSHHHHHHHHHHHHHHHHT-TT---HHHHHHHHHTS-SSTTHHHHHHHHHHHHHHHHHHTTSS-----S-HHIIIII--BTTPPPP--

Foldseek 3Di:
DDDDFDQPPPRDRDDPVNQADLQQPDDPQEHGHFRLDDDDDDPHCVVVVVVCCVPPCVVCVVQEAEPPQNHFPVVRVVPHPHYDAAADLSVLCVLLVNHYCVVPPADLLDLVRLLVSLVSVVVLVVVPPVDDCPVPNVCSNSQVPNDPCSSVVSSVVSRVSSVVCCVVVVAPQADDPDVCQNNPNDHHGRDHDDPD

Radius of gyration: 18.46 Å; Cα contacts (8 Å, |Δi|>4): 232; chains: 1; bounding box: 42×57×42 Å

pLDDT: mean 86.83, std 15.36, range [34.28, 97.62]